Protein AF-A0A9E5YC76-F1 (afdb_monomer)

Foldseek 3Di:
DDDPPLAAAEEEEEDEPLQVVQQVQPDDQDPVLVPDDPVVSVVVCLVVSVVSLVVRDACPGLLNLVVVQLLVWFDQSYAYAAEYCDQECNNLSNLVVVVDPDDDSNYPDSDYQHQQYYSPPDDCQQHWHNHDLAHALVVGDDHNSNVVSLVVLLRHQEYEYAPDQCPGNSSVNVLQSLLVCLVPTDNLQHEYEYEDQDPVSLVVVQVSCCVSRVNYHYHYDNDRSNVCSVCVVVVCCVVSRTPDPPD

Sequence (247 aa):
MFTESTDINTCVWLFGRGAAVASGLKWAEPPEWRSLDRDIRINRIKKSLYLEMRKIPIGKNPYHRLLSILEKRTEPNWKHLFITTNWDFLLQREILNKKLAILPDWLISSHVFHLNGSIEGTSQENRSPFLLETDSVTKRISTFEANRALSDIVWGDIFVVVGMSFNCEMDRGLLIYLQHHQDNLPFGEKNWYILNPDSGDLNKVKSFFETALPRANIVPVNASFQDWIGTGMPELVKQKILVSPGG

Structure (mmCIF, N/CA/C/O backbone):
data_AF-A0A9E5YC76-F1
#
_entry.id   AF-A0A9E5YC76-F1
#
loop_
_atom_site.group_PDB
_atom_site.id
_ato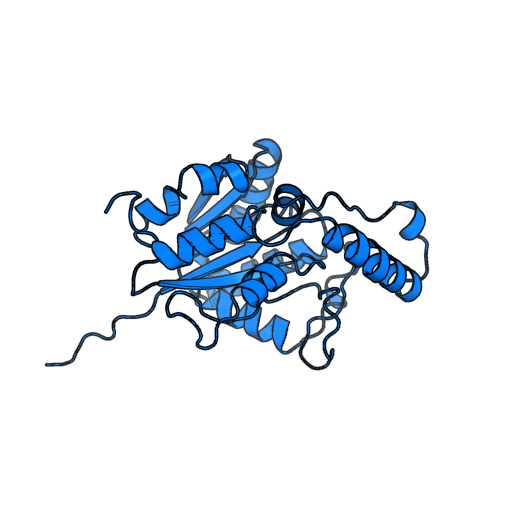m_site.type_symbol
_atom_site.label_atom_id
_atom_site.label_alt_id
_atom_site.label_comp_id
_atom_site.label_asym_id
_atom_site.label_entity_id
_atom_site.label_seq_id
_atom_site.pdbx_PDB_ins_code
_atom_site.Cartn_x
_atom_site.Cartn_y
_atom_site.Cartn_z
_atom_site.occupancy
_atom_site.B_iso_or_equiv
_atom_site.auth_seq_id
_atom_site.auth_comp_id
_atom_site.auth_asym_id
_atom_site.auth_atom_id
_atom_site.pdbx_PDB_model_num
ATOM 1 N N . MET A 1 1 ? -11.594 20.712 34.975 1.00 38.44 1 MET A N 1
ATOM 2 C CA . MET A 1 1 ? -12.095 19.595 34.152 1.00 38.44 1 MET A CA 1
ATOM 3 C C . MET A 1 1 ? -11.231 19.601 32.902 1.00 38.44 1 MET A C 1
ATOM 5 O O . MET A 1 1 ? -11.466 20.406 32.016 1.00 38.44 1 MET A O 1
ATOM 9 N N . PHE A 1 2 ? -10.116 18.871 32.931 1.00 39.12 2 PHE A N 1
ATOM 10 C CA . PHE A 1 2 ? -9.249 18.735 31.763 1.00 39.12 2 PHE A CA 1
ATOM 11 C C . PHE A 1 2 ? -9.976 17.783 30.818 1.00 39.12 2 PHE A C 1
ATOM 13 O O . PHE A 1 2 ? -10.269 16.659 31.213 1.00 39.12 2 PHE A O 1
ATOM 20 N N . THR A 1 3 ? -10.369 18.252 29.637 1.00 41.19 3 THR A N 1
ATOM 21 C CA . THR A 1 3 ? -10.829 17.351 28.581 1.00 41.19 3 THR A CA 1
ATOM 22 C C . THR A 1 3 ? -9.657 16.440 28.258 1.00 41.19 3 THR A C 1
ATOM 24 O O . THR A 1 3 ? -8.586 16.941 27.910 1.00 41.19 3 THR A O 1
ATOM 27 N N . GLU A 1 4 ? -9.829 15.132 28.451 1.00 45.88 4 GLU A N 1
ATOM 28 C CA . GLU A 1 4 ? -8.891 14.138 27.941 1.00 45.88 4 GLU A CA 1
ATOM 29 C C . GLU A 1 4 ? -8.601 14.493 26.482 1.00 45.88 4 GLU A C 1
ATOM 31 O O . GLU A 1 4 ? -9.525 14.673 25.685 1.00 45.88 4 GLU A O 1
ATOM 36 N N . SER A 1 5 ? -7.321 14.680 26.158 1.00 45.06 5 SER A N 1
ATOM 37 C CA . SER A 1 5 ? -6.875 14.643 24.772 1.00 45.06 5 SER A CA 1
ATOM 38 C C . SER A 1 5 ? -7.383 13.323 24.211 1.00 45.06 5 SER A C 1
ATOM 40 O O . SER A 1 5 ? -6.933 12.261 24.636 1.00 45.06 5 SER A O 1
ATOM 42 N N . THR A 1 6 ? -8.384 13.358 23.334 1.00 57.25 6 THR A N 1
ATOM 43 C CA . THR A 1 6 ? -8.745 12.177 22.558 1.00 57.25 6 THR A CA 1
ATOM 44 C C . THR A 1 6 ? -7.618 11.977 21.562 1.00 57.25 6 THR A C 1
ATOM 46 O O . THR A 1 6 ? -7.653 12.539 20.465 1.00 57.25 6 THR A O 1
ATOM 49 N N . ASP A 1 7 ? -6.579 11.262 21.988 1.00 80.06 7 ASP A N 1
ATOM 50 C CA . ASP A 1 7 ? -5.424 10.975 21.152 1.00 80.06 7 ASP A CA 1
ATOM 51 C C . ASP A 1 7 ? -5.911 10.300 19.864 1.00 80.06 7 ASP A C 1
ATOM 53 O O . ASP A 1 7 ? -6.644 9.304 19.874 1.00 80.06 7 ASP A O 1
ATOM 57 N N . ILE A 1 8 ? -5.571 10.925 18.739 1.00 89.38 8 ILE A N 1
ATOM 58 C CA . ILE A 1 8 ? -5.957 10.469 17.409 1.00 89.38 8 ILE A CA 1
ATOM 59 C C . ILE A 1 8 ? -5.015 9.332 17.022 1.00 89.38 8 ILE A C 1
ATOM 61 O O . ILE A 1 8 ? -3.816 9.551 16.864 1.00 89.38 8 ILE A O 1
ATOM 65 N N . ASN A 1 9 ? -5.568 8.140 16.824 1.00 95.62 9 ASN A N 1
ATOM 66 C CA . ASN A 1 9 ? -4.818 6.959 16.416 1.00 95.62 9 ASN A CA 1
ATOM 67 C C . ASN A 1 9 ? -4.645 6.909 14.896 1.00 95.62 9 ASN A C 1
ATOM 69 O O . ASN A 1 9 ? -5.495 7.382 14.131 1.00 95.62 9 ASN A O 1
ATOM 73 N N . THR A 1 10 ? -3.564 6.277 14.442 1.00 96.56 10 THR A N 1
ATOM 74 C CA . THR A 1 10 ? -3.238 6.173 13.014 1.00 96.56 10 THR A CA 1
ATOM 75 C C . THR A 1 10 ? -3.198 4.729 12.524 1.00 96.56 10 THR A C 1
ATOM 77 O O . THR A 1 10 ? -2.405 3.909 12.985 1.00 96.56 10 THR A O 1
ATOM 80 N N . CYS A 1 11 ? -4.008 4.432 11.507 1.00 98.06 11 CYS A N 1
ATOM 81 C CA . CYS A 1 11 ? -3.930 3.210 10.716 1.00 98.06 11 CYS A CA 1
ATOM 82 C C . CYS A 1 11 ? -3.092 3.469 9.454 1.00 98.06 11 CYS A C 1
ATOM 84 O O . CYS A 1 11 ? -3.530 4.157 8.527 1.00 98.06 11 CYS A O 1
ATOM 86 N N . VAL A 1 12 ? -1.894 2.892 9.398 1.00 98.25 12 VAL A N 1
ATOM 87 C CA . VAL A 1 12 ? -0.966 3.009 8.269 1.00 98.25 12 VAL A CA 1
ATOM 88 C C . VAL A 1 12 ? -1.194 1.880 7.274 1.00 98.25 12 VAL A C 1
ATOM 90 O O . VAL A 1 12 ? -1.216 0.707 7.636 1.00 98.25 12 VAL A O 1
ATOM 93 N N . TRP A 1 13 ? -1.319 2.228 6.000 1.00 98.44 13 TRP A N 1
ATOM 94 C CA . TRP A 1 13 ? -1.504 1.285 4.905 1.00 98.44 13 TRP A CA 1
ATOM 95 C C . TRP A 1 13 ? -0.278 1.278 4.004 1.00 98.44 13 TRP A C 1
ATOM 97 O O . TRP A 1 13 ? 0.107 2.320 3.473 1.00 98.44 13 TRP A O 1
ATOM 107 N N . LEU A 1 14 ? 0.293 0.094 3.795 1.00 97.75 14 LEU A N 1
ATOM 108 C CA . LEU A 1 14 ? 1.413 -0.151 2.895 1.00 97.75 14 LEU A CA 1
ATOM 109 C C . LEU A 1 14 ? 0.923 -0.980 1.704 1.00 97.75 14 LEU A C 1
ATOM 111 O O . LEU A 1 14 ? 0.637 -2.173 1.829 1.00 97.75 14 LEU A O 1
ATOM 115 N N . PHE A 1 15 ? 0.813 -0.346 0.539 1.00 97.62 15 PHE A N 1
ATOM 116 C CA . PHE A 1 15 ? 0.345 -0.995 -0.685 1.00 97.62 15 PHE A CA 1
ATOM 117 C C . PHE A 1 15 ? 1.496 -1.391 -1.599 1.00 97.62 15 PHE A C 1
ATOM 119 O O . PHE A 1 15 ? 2.283 -0.545 -2.033 1.00 97.62 15 PHE A O 1
ATOM 126 N N . GLY A 1 16 ? 1.517 -2.668 -1.965 1.00 95.31 16 GLY A N 1
ATOM 127 C CA . GLY A 1 16 ? 2.371 -3.212 -3.009 1.00 95.31 16 GLY A CA 1
ATOM 128 C C . GLY A 1 16 ? 1.611 -3.565 -4.276 1.00 95.31 16 GLY A C 1
ATOM 129 O O . GLY A 1 16 ? 0.421 -3.276 -4.456 1.00 95.31 16 GLY A O 1
ATOM 130 N N . ARG A 1 17 ? 2.324 -4.248 -5.165 1.00 93.38 17 ARG A N 1
ATOM 131 C CA . ARG A 1 17 ? 1.860 -4.577 -6.511 1.00 93.38 17 ARG A CA 1
ATOM 132 C C . ARG A 1 17 ? 0.583 -5.412 -6.534 1.00 93.38 17 ARG A C 1
ATOM 134 O O . ARG A 1 17 ? -0.255 -5.216 -7.412 1.00 93.38 17 ARG A O 1
ATOM 141 N N . GLY A 1 18 ? 0.396 -6.308 -5.569 1.00 94.12 18 GLY A N 1
ATOM 142 C CA . GLY A 1 18 ? -0.811 -7.130 -5.468 1.00 94.12 18 GLY A CA 1
ATOM 143 C C . GLY A 1 18 ? -2.092 -6.298 -5.344 1.00 94.12 18 GLY A C 1
ATOM 144 O O . GLY A 1 18 ? -3.114 -6.671 -5.918 1.00 94.12 18 GLY A O 1
ATOM 145 N N . ALA A 1 19 ? -2.038 -5.130 -4.694 1.00 95.69 19 ALA A N 1
ATOM 146 C CA . ALA A 1 19 ? -3.182 -4.224 -4.582 1.00 95.69 19 ALA A CA 1
ATOM 147 C C . ALA A 1 19 ? -3.547 -3.565 -5.927 1.00 95.69 19 ALA A C 1
ATOM 149 O O . ALA A 1 19 ? -4.725 -3.448 -6.281 1.00 95.69 19 ALA A O 1
ATOM 150 N N . ALA A 1 20 ? -2.536 -3.189 -6.718 1.00 95.75 20 ALA A N 1
ATOM 151 C CA . ALA A 1 20 ? -2.722 -2.663 -8.069 1.00 95.75 20 ALA A CA 1
ATOM 152 C C . ALA A 1 20 ? -3.276 -3.739 -9.022 1.00 95.75 20 ALA A C 1
ATOM 154 O O . ALA A 1 20 ? -4.225 -3.479 -9.765 1.00 95.75 20 ALA A O 1
ATOM 155 N N . VAL A 1 21 ? -2.759 -4.971 -8.937 1.00 95.75 21 VAL A N 1
ATOM 156 C CA . VAL A 1 21 ? -3.253 -6.126 -9.709 1.00 95.75 21 VAL A CA 1
ATOM 157 C C . VAL A 1 21 ? -4.710 -6.435 -9.374 1.00 95.75 21 VAL A C 1
ATOM 159 O O . VAL A 1 21 ? -5.520 -6.587 -10.290 1.00 95.75 21 VAL A O 1
ATOM 162 N N . ALA A 1 22 ? -5.072 -6.457 -8.087 1.00 95.00 22 ALA A N 1
ATOM 163 C CA . ALA A 1 22 ? -6.461 -6.612 -7.648 1.00 95.00 22 ALA A CA 1
ATOM 164 C C . ALA A 1 22 ? -7.366 -5.484 -8.177 1.00 95.00 22 ALA A C 1
ATOM 166 O O . ALA A 1 22 ? -8.550 -5.690 -8.421 1.00 95.00 22 ALA A O 1
ATOM 167 N N . SER A 1 23 ? -6.794 -4.304 -8.427 1.00 95.44 23 SER A N 1
ATOM 168 C CA . SER A 1 23 ? -7.480 -3.159 -9.034 1.00 95.44 23 SER A CA 1
ATOM 169 C C . SER A 1 23 ? -7.520 -3.179 -10.563 1.00 95.44 23 SER A C 1
ATOM 171 O O . SER A 1 23 ? -7.951 -2.205 -11.179 1.00 95.44 23 SER A O 1
ATOM 173 N N . GLY A 1 24 ? -7.110 -4.286 -11.186 1.00 95.25 24 GLY A N 1
ATOM 174 C CA . GLY A 1 24 ? -7.149 -4.494 -12.633 1.00 95.25 24 GLY A CA 1
ATOM 175 C C . GLY A 1 24 ? -5.859 -4.117 -13.363 1.00 95.25 24 GLY A C 1
ATOM 176 O O . GLY A 1 24 ? -5.777 -4.325 -14.574 1.00 95.25 24 GLY A O 1
ATOM 177 N N . LEU A 1 25 ? -4.832 -3.617 -12.666 1.00 96.50 25 LEU A N 1
ATOM 178 C CA . LEU A 1 25 ? -3.551 -3.261 -13.277 1.00 96.50 25 LEU A CA 1
ATOM 179 C C . LEU A 1 25 ? -2.626 -4.471 -13.360 1.00 96.50 25 LEU A C 1
ATOM 181 O O . LEU A 1 25 ? -1.774 -4.696 -12.506 1.00 96.50 25 LEU A O 1
ATOM 185 N N . LYS A 1 26 ? -2.784 -5.256 -14.424 1.00 94.12 26 LYS A N 1
ATOM 186 C CA . LYS A 1 26 ? -1.950 -6.442 -14.684 1.00 94.12 26 LYS A CA 1
ATOM 187 C C . LYS A 1 26 ? -0.637 -6.127 -15.406 1.00 94.12 26 LYS A C 1
ATOM 189 O O . LYS A 1 26 ? 0.097 -7.048 -15.751 1.00 94.12 26 LYS A O 1
ATOM 194 N N . TRP A 1 27 ? -0.346 -4.850 -15.657 1.00 94.62 27 TRP A N 1
ATOM 195 C CA . TRP A 1 27 ? 0.856 -4.440 -16.377 1.00 94.62 27 TRP A CA 1
ATOM 196 C C . TRP A 1 27 ? 2.114 -4.925 -15.657 1.00 94.62 27 TRP A C 1
ATOM 198 O O . TRP A 1 27 ? 2.277 -4.717 -14.456 1.00 94.62 27 TRP A O 1
ATOM 208 N N . ALA A 1 28 ? 3.018 -5.552 -16.398 1.00 91.81 28 ALA A N 1
ATOM 209 C CA . ALA A 1 28 ? 4.348 -5.915 -15.947 1.00 91.81 28 ALA A CA 1
ATOM 210 C C . ALA A 1 28 ? 5.375 -5.324 -16.894 1.00 91.81 28 ALA A C 1
ATOM 212 O O . ALA A 1 28 ? 5.113 -5.191 -18.087 1.00 91.81 28 ALA A O 1
ATOM 213 N N . GLU A 1 29 ? 6.538 -4.986 -16.346 1.00 93.00 29 GLU A N 1
ATOM 214 C CA . GLU A 1 29 ? 7.658 -4.573 -17.167 1.00 93.00 29 GLU A CA 1
ATOM 215 C C . GLU A 1 29 ? 8.077 -5.738 -18.080 1.00 93.00 29 GLU A C 1
ATOM 217 O O . GLU A 1 29 ? 8.415 -6.811 -17.566 1.00 93.00 29 GLU A O 1
ATOM 222 N N . PRO A 1 30 ? 8.075 -5.548 -19.411 1.00 94.06 30 PRO A N 1
ATOM 223 C CA . PRO A 1 30 ? 8.555 -6.564 -20.335 1.00 94.06 30 PRO A CA 1
ATOM 224 C C . PRO A 1 30 ? 10.034 -6.910 -20.079 1.00 94.06 30 PRO A C 1
ATOM 226 O O . PRO A 1 30 ? 10.847 -5.996 -19.897 1.00 94.06 30 PRO A O 1
ATOM 229 N N . PRO A 1 31 ? 10.421 -8.202 -20.057 1.00 93.62 31 PRO A N 1
ATOM 230 C CA . PRO A 1 31 ? 11.796 -8.616 -19.770 1.00 93.62 31 PRO A CA 1
ATOM 231 C C . PRO A 1 31 ? 12.844 -7.966 -20.679 1.00 93.62 31 PRO A C 1
ATOM 233 O O . PRO A 1 31 ? 13.932 -7.625 -20.218 1.00 93.62 31 PRO A O 1
ATOM 236 N N . GLU A 1 32 ? 12.509 -7.738 -21.947 1.00 94.81 32 GLU A N 1
ATOM 237 C CA . GLU A 1 32 ? 13.383 -7.120 -22.942 1.00 94.81 32 GLU A CA 1
ATOM 238 C C . GLU A 1 32 ? 13.672 -5.634 -22.674 1.00 94.81 32 GLU A C 1
ATOM 240 O O . GLU A 1 32 ? 14.589 -5.066 -23.263 1.00 94.81 32 GLU A O 1
ATOM 245 N N . TRP A 1 33 ? 12.932 -4.978 -21.771 1.00 95.69 33 TRP A N 1
ATOM 246 C CA . TRP A 1 33 ? 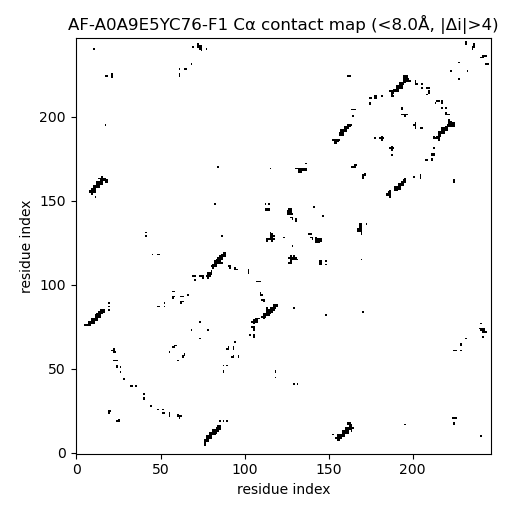13.238 -3.600 -21.367 1.00 95.69 33 TRP A CA 1
ATOM 247 C C . TRP A 1 33 ? 14.339 -3.526 -20.315 1.00 95.69 33 TRP A C 1
ATOM 249 O O . TRP A 1 33 ? 14.953 -2.471 -20.156 1.00 95.69 33 TRP A O 1
ATOM 259 N N . ARG A 1 34 ? 14.640 -4.636 -19.631 1.00 92.38 34 ARG A N 1
ATOM 260 C CA . ARG A 1 34 ? 15.637 -4.677 -18.553 1.00 92.38 34 ARG A CA 1
ATOM 261 C C . ARG A 1 34 ? 17.062 -4.434 -19.045 1.00 92.38 34 ARG A C 1
ATOM 263 O O . ARG A 1 34 ? 17.889 -3.990 -18.259 1.00 92.38 34 ARG A O 1
ATOM 270 N N . SER A 1 35 ? 17.334 -4.700 -20.324 1.00 93.38 35 SER A N 1
ATOM 271 C CA . SER A 1 35 ? 18.627 -4.449 -20.973 1.00 93.38 35 SER A CA 1
ATOM 272 C C . SER A 1 35 ? 18.759 -3.044 -21.568 1.00 93.38 35 SER A C 1
ATOM 274 O O . SER A 1 35 ? 19.806 -2.720 -22.124 1.00 93.38 35 SER A O 1
ATOM 276 N N . LEU A 1 36 ? 17.706 -2.222 -21.521 1.00 95.62 36 LEU A N 1
ATOM 277 C CA . LEU A 1 36 ? 17.773 -0.840 -21.989 1.00 95.62 36 LEU A CA 1
ATOM 278 C C . LEU A 1 36 ? 18.566 0.021 -21.007 1.00 95.62 36 LEU A C 1
ATOM 280 O O . LEU A 1 36 ? 18.595 -0.251 -19.806 1.00 95.62 36 LEU A O 1
ATOM 284 N N . ASP A 1 37 ? 19.118 1.121 -21.522 1.00 96.06 37 ASP A N 1
ATOM 285 C CA . ASP A 1 37 ? 19.611 2.200 -20.672 1.00 96.06 37 ASP A CA 1
ATOM 286 C C . ASP A 1 37 ? 18.531 2.639 -19.668 1.00 96.06 37 ASP A C 1
ATOM 288 O O . ASP A 1 37 ? 17.336 2.666 -19.987 1.00 96.06 37 ASP A O 1
ATOM 292 N N . ARG A 1 38 ? 18.956 2.981 -18.447 1.00 93.75 38 ARG A N 1
ATOM 293 C CA . ARG A 1 38 ? 18.061 3.232 -17.315 1.00 93.75 38 ARG A CA 1
ATOM 294 C C . ARG A 1 38 ? 17.034 4.320 -17.615 1.00 93.75 38 ARG A C 1
ATOM 296 O O . ARG A 1 38 ? 15.854 4.132 -17.310 1.00 93.75 38 ARG A O 1
ATOM 303 N N . ASP A 1 39 ? 17.446 5.429 -18.216 1.00 94.38 39 ASP A N 1
ATOM 304 C CA . ASP A 1 39 ? 16.547 6.561 -18.444 1.00 94.38 39 ASP A CA 1
ATOM 305 C C . ASP A 1 39 ? 15.585 6.270 -19.598 1.00 94.38 39 ASP A C 1
ATOM 307 O O . ASP A 1 39 ? 14.398 6.613 -19.541 1.00 94.38 39 ASP A O 1
ATOM 311 N N . ILE A 1 40 ? 16.047 5.537 -20.615 1.00 96.50 40 ILE A N 1
ATOM 312 C CA . ILE A 1 40 ? 15.188 5.023 -21.689 1.00 96.50 40 ILE A CA 1
ATOM 313 C C . ILE A 1 40 ? 14.152 4.041 -21.121 1.00 96.50 40 ILE A C 1
ATOM 315 O O . ILE A 1 40 ? 12.960 4.156 -21.429 1.00 96.50 40 ILE A O 1
ATOM 319 N N . ARG A 1 41 ? 14.583 3.104 -20.270 1.00 96.25 41 ARG A N 1
ATOM 320 C CA . ARG A 1 41 ? 13.740 2.114 -19.586 1.00 96.25 41 ARG A CA 1
ATOM 321 C C . ARG A 1 41 ? 12.658 2.798 -18.756 1.00 96.25 41 ARG A C 1
ATOM 323 O O . ARG A 1 41 ? 11.478 2.517 -18.954 1.00 96.25 41 ARG A O 1
ATOM 330 N N . ILE A 1 42 ? 13.030 3.753 -17.903 1.00 95.19 42 ILE A N 1
ATOM 331 C CA . ILE A 1 42 ? 12.084 4.515 -17.071 1.00 95.19 42 ILE A CA 1
ATOM 332 C C . ILE A 1 42 ? 11.069 5.261 -17.930 1.00 95.19 42 ILE A C 1
ATOM 334 O O . ILE A 1 42 ? 9.870 5.200 -17.658 1.00 95.19 42 ILE A O 1
ATOM 338 N N . ASN A 1 43 ? 11.512 5.940 -18.988 1.00 95.50 43 ASN A N 1
ATOM 339 C CA . ASN A 1 43 ? 10.602 6.667 -19.867 1.00 95.50 43 ASN A CA 1
ATOM 340 C C . ASN A 1 43 ? 9.606 5.736 -20.575 1.00 95.50 43 ASN A C 1
ATOM 342 O O . ASN A 1 43 ? 8.435 6.097 -20.730 1.00 95.50 43 ASN A O 1
ATOM 346 N N . ARG A 1 44 ? 10.028 4.528 -20.973 1.00 96.88 44 ARG A N 1
ATOM 347 C CA . ARG A 1 44 ? 9.122 3.508 -21.530 1.00 96.88 44 ARG A CA 1
ATOM 348 C C . ARG A 1 44 ? 8.140 2.982 -20.488 1.00 96.88 44 ARG A C 1
ATOM 350 O O . ARG A 1 44 ? 6.945 2.931 -20.776 1.00 96.88 44 ARG A O 1
ATOM 357 N N . ILE A 1 45 ? 8.618 2.672 -19.282 1.00 96.50 45 ILE A N 1
ATOM 358 C CA . ILE A 1 45 ? 7.786 2.248 -18.148 1.00 96.50 45 ILE A CA 1
ATOM 359 C C . ILE A 1 45 ? 6.709 3.292 -17.863 1.00 96.50 45 ILE A C 1
ATOM 361 O O . ILE A 1 45 ? 5.528 2.960 -17.888 1.00 96.50 45 ILE A O 1
ATOM 365 N N . LYS A 1 46 ? 7.092 4.562 -17.680 1.00 95.81 46 LYS A N 1
ATOM 366 C CA . LYS A 1 46 ? 6.160 5.665 -17.401 1.00 95.81 46 LYS A CA 1
ATOM 367 C C . LYS A 1 46 ? 5.055 5.755 -18.453 1.00 95.81 46 LYS A C 1
ATOM 369 O O . LYS A 1 46 ? 3.877 5.775 -18.104 1.00 95.81 46 LYS A O 1
ATOM 374 N N . LYS A 1 47 ? 5.423 5.759 -19.739 1.00 95.62 47 LYS A N 1
ATOM 375 C CA . LYS A 1 47 ? 4.464 5.845 -20.854 1.00 95.62 47 LYS A CA 1
ATOM 376 C C . LYS A 1 47 ? 3.527 4.639 -20.903 1.00 95.62 47 LYS A C 1
ATOM 378 O O . LYS A 1 47 ? 2.315 4.813 -20.998 1.00 95.62 47 LYS A O 1
ATOM 383 N N . SER A 1 48 ? 4.073 3.428 -20.828 1.00 97.00 48 SER A N 1
ATOM 384 C CA . SER A 1 48 ? 3.277 2.202 -20.920 1.00 97.00 48 SER A CA 1
ATOM 385 C C . SER A 1 48 ? 2.347 2.033 -19.726 1.00 97.00 48 SER A C 1
ATOM 387 O O . SER A 1 48 ? 1.169 1.737 -19.913 1.00 97.00 48 SER A O 1
ATOM 389 N N . LEU A 1 49 ? 2.851 2.255 -18.510 1.00 96.69 49 LEU A N 1
ATOM 390 C CA . LEU A 1 49 ? 2.061 2.136 -17.290 1.00 96.69 49 LEU A CA 1
ATOM 391 C C . LEU A 1 49 ? 0.934 3.173 -17.260 1.00 96.69 49 LEU A C 1
ATOM 393 O O . LEU A 1 49 ? -0.192 2.835 -16.903 1.00 96.69 49 LEU A O 1
ATOM 397 N N . TYR A 1 50 ? 1.195 4.401 -17.718 1.00 95.56 50 TYR A N 1
ATOM 398 C CA . TYR A 1 50 ? 0.165 5.434 -17.848 1.00 95.56 50 TYR A CA 1
ATOM 399 C C . TYR A 1 50 ? -0.987 4.992 -18.763 1.00 95.56 50 TYR A C 1
ATOM 401 O O . TYR A 1 50 ? -2.158 5.156 -18.414 1.00 95.56 50 TYR A O 1
ATOM 409 N N . LEU A 1 51 ? -0.674 4.400 -19.921 1.00 95.62 51 LEU A N 1
ATOM 410 C CA . LEU A 1 51 ? -1.686 3.906 -20.858 1.00 95.62 51 LEU A CA 1
ATOM 411 C C . LEU A 1 51 ? -2.507 2.754 -20.269 1.00 95.62 51 LEU A C 1
ATOM 413 O O . LEU A 1 51 ? -3.731 2.767 -20.387 1.00 95.62 51 LEU A O 1
ATOM 417 N N . GLU A 1 52 ? -1.868 1.792 -19.601 1.00 96.62 52 GLU A N 1
ATOM 418 C CA . GLU A 1 52 ? -2.579 0.684 -18.951 1.00 96.62 52 GLU A CA 1
ATOM 419 C C . GLU A 1 52 ? -3.468 1.163 -17.801 1.00 96.62 52 GLU A C 1
ATOM 421 O O . GLU A 1 52 ? -4.632 0.773 -17.711 1.00 96.62 52 GLU A O 1
ATOM 426 N N . MET A 1 53 ? -2.977 2.084 -16.969 1.00 95.38 53 MET A N 1
ATOM 427 C CA . MET A 1 53 ? -3.770 2.681 -15.892 1.00 95.38 53 MET A CA 1
ATOM 428 C C . MET A 1 53 ? -5.047 3.354 -16.402 1.00 95.38 53 MET A C 1
ATOM 430 O O . MET A 1 53 ? -6.086 3.295 -15.740 1.00 95.38 53 MET A O 1
ATOM 434 N N . ARG A 1 54 ? -5.003 4.009 -17.569 1.00 93.94 54 ARG A N 1
ATOM 435 C CA . ARG A 1 54 ? -6.176 4.681 -18.155 1.00 93.94 54 ARG A CA 1
ATOM 436 C C . ARG A 1 54 ? -7.285 3.720 -18.576 1.00 93.94 54 ARG A C 1
ATOM 438 O O . ARG A 1 54 ? -8.427 4.157 -18.680 1.00 93.94 54 ARG A O 1
ATOM 445 N N . LYS A 1 55 ? -6.979 2.438 -18.781 1.00 95.44 55 LYS A N 1
ATOM 446 C CA . LYS A 1 55 ? -7.986 1.408 -19.079 1.00 95.44 55 LYS A CA 1
ATOM 447 C C . LYS A 1 55 ? -8.803 1.020 -17.846 1.00 95.44 55 LYS A C 1
ATOM 449 O O . LYS A 1 55 ? -9.890 0.472 -17.986 1.00 95.44 55 LYS A O 1
ATOM 454 N N . ILE A 1 56 ? -8.293 1.302 -16.647 1.00 95.81 56 ILE A N 1
ATOM 455 C CA . ILE A 1 56 ? -8.952 0.953 -15.387 1.00 95.81 56 ILE A CA 1
ATOM 456 C C . ILE A 1 56 ? -10.013 2.009 -15.075 1.00 95.81 56 ILE A C 1
ATOM 458 O O . ILE A 1 56 ? -9.646 3.175 -14.881 1.00 95.81 56 ILE A O 1
ATOM 462 N N . PRO A 1 57 ? -11.300 1.634 -14.967 1.00 93.12 57 PRO A N 1
ATOM 463 C CA . PRO A 1 57 ? -12.360 2.577 -14.647 1.00 93.12 57 PRO A CA 1
ATOM 464 C C . PRO A 1 57 ? -12.157 3.213 -13.270 1.00 93.12 57 PRO A C 1
ATOM 466 O O . PRO A 1 57 ? -11.842 2.532 -12.289 1.00 93.12 57 PRO A O 1
ATOM 469 N N . ILE A 1 58 ? -12.378 4.524 -13.205 1.00 92.81 58 ILE A N 1
ATOM 470 C CA . ILE A 1 58 ? -12.436 5.261 -11.943 1.00 92.81 58 ILE A CA 1
ATOM 471 C C . ILE A 1 58 ? -13.735 4.887 -11.217 1.00 92.81 58 ILE A C 1
ATOM 473 O O . ILE A 1 58 ? -14.778 4.718 -11.854 1.00 92.81 58 ILE A O 1
ATOM 477 N N . GLY A 1 59 ? -13.680 4.732 -9.896 1.00 91.19 59 GLY A N 1
ATOM 478 C CA . GLY A 1 59 ? -14.864 4.499 -9.069 1.00 91.19 59 GLY A CA 1
ATOM 479 C C . GLY A 1 59 ? -15.397 3.061 -9.056 1.00 91.19 59 GLY A C 1
ATOM 480 O O . GLY A 1 59 ? -16.446 2.805 -8.475 1.00 91.19 59 GLY A O 1
ATOM 481 N N . LYS A 1 60 ? -14.715 2.108 -9.706 1.00 88.38 60 LYS A N 1
ATOM 482 C CA . LYS A 1 60 ? -15.167 0.700 -9.796 1.00 88.38 60 LYS A CA 1
ATOM 483 C C . LYS A 1 60 ? -14.140 -0.331 -9.326 1.00 88.38 60 LYS A C 1
ATOM 485 O O . LYS A 1 60 ? -14.395 -1.527 -9.420 1.00 88.38 60 LYS A O 1
ATOM 490 N N . ASN A 1 61 ? -12.979 0.111 -8.853 1.00 93.31 61 ASN A N 1
ATOM 491 C CA . ASN A 1 61 ? -11.911 -0.772 -8.385 1.00 93.31 61 ASN A CA 1
ATOM 492 C C . ASN A 1 61 ? -11.931 -0.923 -6.844 1.00 93.31 61 ASN A C 1
ATOM 494 O O . ASN A 1 61 ? -12.613 -0.157 -6.154 1.00 93.31 61 ASN A O 1
ATOM 498 N N . PRO A 1 62 ? -11.192 -1.896 -6.280 1.00 96.38 62 PRO A N 1
ATOM 499 C CA . PRO A 1 62 ? -11.114 -2.114 -4.839 1.00 96.38 62 PRO A CA 1
ATOM 500 C C . PRO A 1 62 ? -10.671 -0.887 -4.034 1.00 96.38 62 PRO A C 1
ATOM 502 O O . PRO A 1 62 ? -11.210 -0.686 -2.950 1.00 96.38 62 PRO A O 1
ATOM 505 N N . TYR A 1 63 ? -9.787 -0.020 -4.550 1.00 97.50 63 TYR A N 1
ATOM 506 C CA . TYR A 1 63 ? -9.425 1.222 -3.849 1.00 97.50 63 TYR A CA 1
ATOM 507 C C . TYR A 1 63 ? -10.631 2.144 -3.655 1.00 97.50 63 TYR A C 1
ATOM 509 O O . TYR A 1 63 ? -10.827 2.669 -2.562 1.00 97.50 63 TYR A O 1
ATOM 517 N N . HIS A 1 64 ? -11.495 2.295 -4.663 1.00 96.56 64 HIS A N 1
ATOM 518 C CA . HIS A 1 64 ? -12.725 3.076 -4.510 1.00 96.56 64 HIS A CA 1
ATOM 519 C C . HIS A 1 64 ? -13.626 2.524 -3.395 1.00 96.56 64 HIS A C 1
ATOM 521 O O . HIS A 1 64 ? -14.163 3.277 -2.573 1.00 96.56 64 HIS A O 1
ATOM 527 N N . ARG A 1 65 ? -13.786 1.195 -3.363 1.00 96.31 65 ARG A N 1
ATOM 528 C CA . ARG A 1 65 ? -14.592 0.513 -2.346 1.00 96.31 65 ARG A CA 1
ATOM 529 C C . ARG A 1 65 ? -13.973 0.656 -0.957 1.00 96.31 65 ARG A C 1
ATOM 531 O O . ARG A 1 65 ? -14.711 0.936 -0.019 1.00 96.31 65 ARG A O 1
ATOM 538 N N . LEU A 1 66 ? -12.650 0.522 -0.841 1.00 97.81 66 LEU A N 1
ATOM 539 C CA . LEU A 1 66 ? -11.911 0.777 0.395 1.00 97.81 66 LEU A CA 1
ATOM 540 C C . LEU A 1 66 ? -12.211 2.185 0.906 1.00 97.81 66 LEU A C 1
ATOM 542 O O . LEU A 1 66 ? -12.755 2.324 1.994 1.00 97.81 66 LEU A O 1
ATOM 546 N N . LEU A 1 67 ? -11.938 3.217 0.104 1.00 97.38 67 LEU A N 1
ATOM 547 C CA . LEU A 1 67 ? -12.129 4.611 0.514 1.00 97.38 67 LEU A CA 1
ATOM 548 C C . LEU A 1 67 ? -13.581 4.901 0.918 1.00 97.38 67 LEU A C 1
ATOM 550 O O . LEU A 1 67 ? -13.814 5.642 1.862 1.00 97.38 67 LEU A O 1
ATOM 554 N N . SER A 1 68 ? -14.558 4.305 0.229 1.00 95.88 68 SER A N 1
ATOM 555 C CA . SER A 1 68 ? -15.979 4.433 0.583 1.00 95.88 68 SER A CA 1
ATOM 556 C C . SER A 1 68 ? -16.343 3.744 1.899 1.00 95.88 68 SER A C 1
ATOM 558 O O . SER A 1 68 ? -17.262 4.187 2.582 1.00 95.88 68 SER A O 1
ATOM 560 N N . ILE A 1 69 ? -15.663 2.650 2.251 1.00 96.44 69 ILE A N 1
ATOM 561 C CA . ILE A 1 69 ? -15.840 1.994 3.549 1.00 96.44 69 ILE A CA 1
ATOM 562 C C . ILE A 1 69 ? -15.205 2.837 4.6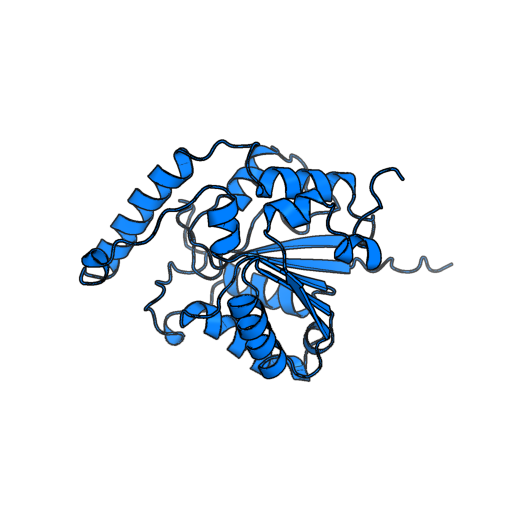49 1.00 96.44 69 ILE A C 1
ATOM 564 O O . ILE A 1 69 ? -15.877 3.091 5.639 1.00 96.44 69 ILE A O 1
ATOM 568 N N . LEU A 1 70 ? -13.961 3.287 4.466 1.00 97.12 70 LEU A N 1
ATOM 569 C CA . LEU A 1 70 ? -13.254 4.096 5.462 1.00 97.12 70 LEU A CA 1
ATOM 570 C C . LEU A 1 70 ? -14.029 5.383 5.765 1.00 97.12 70 LEU A C 1
ATOM 572 O O . LEU A 1 70 ? -14.368 5.651 6.907 1.00 97.12 70 LEU A O 1
ATOM 576 N N . GLU A 1 71 ? -14.471 6.095 4.731 1.00 95.75 71 GLU A N 1
ATOM 577 C CA . GLU A 1 71 ? -15.280 7.307 4.892 1.00 95.75 71 GLU A CA 1
ATOM 578 C C . GLU A 1 71 ? -16.551 7.108 5.726 1.00 95.75 71 GLU A C 1
ATOM 580 O O . GLU A 1 71 ? -16.945 8.001 6.468 1.00 95.75 71 GLU A O 1
ATOM 585 N N . LYS A 1 72 ? -17.204 5.950 5.603 1.00 95.75 72 LYS A N 1
ATOM 586 C CA . LYS A 1 72 ? -18.481 5.681 6.275 1.00 95.75 72 LYS A CA 1
ATOM 587 C C . LYS A 1 72 ? -18.334 5.016 7.633 1.00 95.75 72 LYS A C 1
ATOM 589 O O . LYS A 1 72 ? -19.296 5.003 8.392 1.00 95.75 72 LYS A O 1
ATOM 594 N N . ARG A 1 73 ? -17.208 4.346 7.873 1.00 97.12 73 ARG A N 1
ATOM 595 C CA . ARG A 1 73 ? -17.072 3.393 8.978 1.00 97.12 73 ARG A CA 1
ATOM 596 C C . ARG A 1 73 ? -15.862 3.653 9.853 1.00 97.12 73 ARG A C 1
ATOM 598 O O . ARG A 1 73 ? -15.785 2.996 10.878 1.00 97.12 73 ARG A O 1
ATOM 605 N N . THR A 1 74 ? -14.936 4.538 9.494 1.00 97.69 74 THR A N 1
ATOM 606 C CA . THR A 1 74 ? -13.829 4.885 10.390 1.00 97.69 74 THR A CA 1
ATOM 607 C C . THR A 1 74 ? -14.364 5.534 11.661 1.00 97.69 74 THR A C 1
ATOM 609 O O . THR A 1 74 ? -15.168 6.462 11.610 1.00 97.69 74 THR A O 1
ATOM 612 N N . GLU A 1 75 ? -13.920 5.014 12.799 1.00 96.69 75 GLU A N 1
ATOM 613 C CA . GLU A 1 75 ? -14.252 5.543 14.120 1.00 96.69 75 GLU A CA 1
ATOM 614 C C . GLU A 1 75 ? -13.638 6.948 14.320 1.00 96.69 75 GLU A C 1
ATOM 616 O O . GLU A 1 75 ? -12.546 7.212 13.810 1.00 96.69 75 GLU A O 1
ATOM 621 N N . PRO A 1 76 ? -14.280 7.868 15.070 1.00 94.38 76 PRO A N 1
ATOM 622 C CA . PRO A 1 76 ? -13.869 9.280 15.136 1.00 94.38 76 PRO A CA 1
ATOM 623 C C . PRO A 1 76 ? -12.430 9.544 15.604 1.00 94.38 76 PRO A C 1
ATOM 625 O O . PRO A 1 76 ? -11.847 10.572 15.265 1.00 94.38 76 PRO A O 1
ATOM 628 N N . ASN A 1 77 ? -11.849 8.637 16.389 1.00 94.75 77 ASN A N 1
ATOM 629 C CA . ASN A 1 77 ? -10.488 8.742 16.917 1.00 94.75 77 ASN A CA 1
ATOM 630 C C . ASN A 1 77 ? -9.442 8.022 16.050 1.00 94.75 77 ASN A C 1
ATOM 632 O O . ASN A 1 77 ? -8.336 7.769 16.529 1.00 94.75 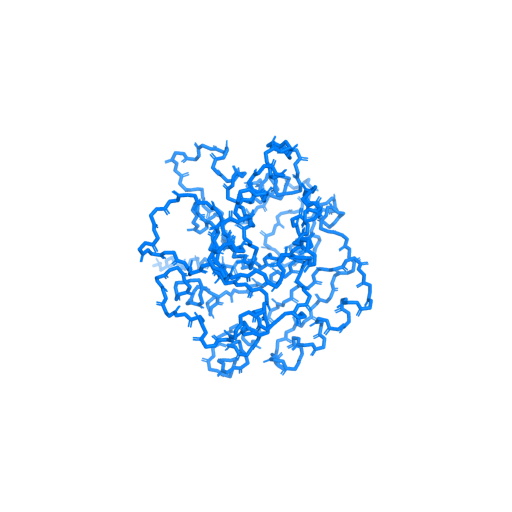77 ASN A O 1
ATOM 636 N N . TRP A 1 78 ? -9.778 7.676 14.805 1.00 97.12 78 TRP A N 1
ATOM 637 C CA . TRP A 1 78 ? -8.875 7.023 13.863 1.00 97.12 78 TRP A CA 1
ATOM 638 C C . TRP A 1 78 ? -8.697 7.828 12.585 1.00 97.12 78 TRP A C 1
ATOM 640 O O . TRP A 1 78 ? -9.648 8.357 12.009 1.00 97.12 78 TRP A O 1
ATOM 650 N N . LYS A 1 79 ? -7.459 7.840 12.088 1.00 97.31 79 LYS A N 1
ATOM 651 C CA . LYS A 1 79 ? -7.133 8.334 10.752 1.00 97.31 79 LYS A CA 1
ATOM 652 C C . LYS A 1 79 ? -6.334 7.327 9.946 1.00 97.31 79 LYS A C 1
ATOM 654 O O . LYS A 1 79 ? -5.619 6.488 10.486 1.00 97.31 79 LYS A O 1
ATOM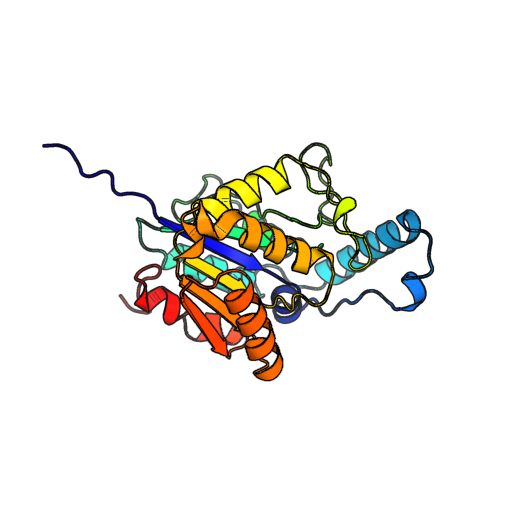 659 N N . HIS A 1 80 ? -6.440 7.439 8.629 1.00 97.94 80 HIS A N 1
ATOM 660 C CA . HIS A 1 80 ? -5.793 6.557 7.672 1.00 97.94 80 HIS A CA 1
ATOM 661 C C . HIS A 1 80 ? -4.660 7.284 6.943 1.00 97.94 80 HIS A C 1
ATOM 663 O O . HIS A 1 80 ? -4.845 8.384 6.416 1.00 97.94 80 HIS A O 1
ATOM 669 N N . LEU A 1 81 ? -3.493 6.644 6.900 1.00 97.50 81 LEU A N 1
ATOM 670 C CA . LEU A 1 81 ? -2.319 7.070 6.141 1.00 97.50 81 LEU A CA 1
ATOM 671 C C . LEU A 1 81 ? -2.060 6.081 5.007 1.00 97.50 81 LEU A C 1
ATOM 673 O O . LEU A 1 81 ? -1.978 4.879 5.252 1.00 97.50 81 LEU A O 1
ATOM 677 N N . PHE A 1 82 ? -1.890 6.576 3.782 1.00 98.06 82 PHE A N 1
ATOM 678 C CA . PHE A 1 82 ? -1.673 5.733 2.609 1.00 98.06 82 PHE A CA 1
ATOM 679 C C . PHE A 1 82 ? -0.263 5.884 2.049 1.00 98.06 82 PHE A C 1
ATOM 681 O O . PHE A 1 82 ? 0.144 6.967 1.630 1.00 98.06 82 PHE A O 1
ATOM 688 N N . ILE A 1 83 ? 0.459 4.769 1.987 1.00 97.44 83 ILE A N 1
ATOM 689 C CA . ILE A 1 83 ? 1.823 4.681 1.471 1.00 97.44 83 ILE A CA 1
ATOM 690 C C . ILE A 1 83 ? 1.879 3.528 0.468 1.00 97.44 83 ILE A C 1
ATOM 692 O O . ILE A 1 83 ? 1.230 2.494 0.641 1.00 97.44 83 ILE A O 1
ATOM 696 N N . THR A 1 84 ? 2.650 3.682 -0.603 1.00 96.38 84 THR A N 1
ATOM 697 C CA . THR A 1 84 ? 2.828 2.631 -1.604 1.00 96.38 84 THR A CA 1
ATOM 698 C C . THR A 1 84 ? 4.257 2.546 -2.119 1.00 96.38 84 THR A C 1
ATOM 700 O O . THR A 1 84 ? 4.980 3.541 -2.187 1.00 96.38 84 THR A O 1
ATOM 703 N N . THR A 1 85 ? 4.653 1.339 -2.517 1.00 94.31 85 THR A N 1
ATOM 704 C CA . THR A 1 85 ? 5.880 1.088 -3.283 1.00 94.31 85 THR A CA 1
ATOM 705 C C . THR A 1 85 ? 5.623 0.988 -4.791 1.00 94.31 85 THR A C 1
ATOM 707 O O . THR A 1 85 ? 6.570 0.834 -5.564 1.00 94.31 85 THR A O 1
ATOM 710 N N . ASN A 1 86 ? 4.364 1.114 -5.227 1.00 94.94 86 ASN A N 1
ATOM 711 C CA . ASN A 1 86 ? 3.983 1.067 -6.634 1.00 94.94 86 ASN A CA 1
ATOM 712 C C . ASN A 1 86 ? 4.290 2.383 -7.361 1.00 94.94 86 ASN A C 1
ATOM 714 O O . ASN A 1 86 ? 4.104 3.475 -6.819 1.00 94.94 86 ASN A O 1
ATOM 718 N N . TRP A 1 87 ? 4.664 2.264 -8.638 1.00 95.56 87 TRP A N 1
ATOM 719 C CA . TRP A 1 87 ? 4.841 3.409 -9.537 1.00 95.56 87 TRP A CA 1
ATOM 720 C C . TRP A 1 87 ? 3.527 3.977 -10.076 1.00 95.56 87 TRP A C 1
ATOM 722 O O . TRP A 1 87 ? 3.502 5.105 -10.568 1.00 95.56 87 TRP A O 1
ATOM 732 N N . ASP A 1 88 ? 2.447 3.194 -10.058 1.00 95.94 88 ASP A N 1
ATOM 733 C CA . ASP A 1 88 ? 1.128 3.679 -10.451 1.00 95.94 88 ASP A CA 1
ATOM 734 C C . ASP A 1 88 ? 0.566 4.650 -9.407 1.00 95.94 88 ASP A C 1
ATOM 736 O O . ASP A 1 88 ? 1.005 4.681 -8.262 1.00 95.94 88 ASP A O 1
ATOM 740 N N . PHE A 1 89 ? -0.430 5.439 -9.802 1.00 95.81 89 PHE A N 1
ATOM 741 C CA . PHE A 1 89 ? -1.140 6.363 -8.915 1.00 95.81 89 PHE A CA 1
ATOM 742 C C . PHE A 1 89 ? -2.641 6.036 -8.834 1.00 95.81 89 PHE A C 1
ATOM 744 O O . PHE A 1 89 ? -3.472 6.935 -8.746 1.00 95.81 89 PHE A O 1
ATOM 751 N N . LEU A 1 90 ? -3.039 4.754 -8.896 1.00 96.38 90 LEU A N 1
ATOM 752 C CA . LEU A 1 90 ? -4.461 4.370 -8.905 1.00 96.38 90 LEU A CA 1
ATOM 753 C C . LEU A 1 90 ? -5.191 4.790 -7.628 1.00 96.38 90 LEU A C 1
ATOM 755 O O . LEU A 1 90 ? -6.280 5.352 -7.720 1.00 96.38 90 LEU A O 1
ATOM 759 N N . LEU A 1 91 ? -4.588 4.562 -6.457 1.00 97.00 91 LEU A N 1
ATOM 760 C CA . LEU A 1 91 ? -5.170 4.981 -5.180 1.00 97.00 91 LEU A CA 1
ATOM 761 C C . LEU A 1 91 ? -5.270 6.511 -5.090 1.00 97.00 91 LEU A C 1
ATOM 763 O O . LEU A 1 91 ? -6.337 7.032 -4.774 1.00 97.00 91 LEU A O 1
ATOM 767 N N . GLN A 1 92 ? -4.202 7.231 -5.456 1.00 95.69 92 GLN A N 1
ATOM 768 C CA . GLN A 1 92 ? -4.208 8.697 -5.534 1.00 95.69 92 GLN A CA 1
ATOM 769 C C . GLN A 1 92 ? -5.323 9.196 -6.459 1.00 95.69 92 GLN A C 1
ATOM 771 O O . GLN A 1 92 ? -6.068 10.106 -6.108 1.00 95.69 92 GLN A O 1
ATOM 776 N N . ARG A 1 93 ? -5.488 8.570 -7.630 1.00 94.88 93 ARG A N 1
ATOM 777 C CA . ARG A 1 93 ? -6.531 8.911 -8.603 1.00 94.88 93 ARG A CA 1
ATOM 778 C C . ARG A 1 93 ? -7.935 8.749 -8.021 1.00 94.88 93 ARG A C 1
ATOM 780 O O . ARG A 1 93 ? -8.789 9.586 -8.298 1.00 94.88 93 ARG A O 1
ATOM 787 N N . GLU A 1 94 ? -8.183 7.718 -7.213 1.00 95.88 94 GLU A N 1
ATOM 788 C CA . GLU A 1 94 ? -9.471 7.542 -6.526 1.00 95.88 94 GLU A CA 1
ATOM 789 C C . GLU A 1 94 ? -9.700 8.584 -5.422 1.00 95.88 94 GLU A C 1
ATOM 791 O O . GLU A 1 94 ? -10.816 9.088 -5.294 1.00 95.88 94 GLU A O 1
ATOM 796 N N . ILE A 1 95 ? -8.660 8.962 -4.669 1.00 95.19 95 ILE A N 1
ATOM 797 C CA . ILE A 1 95 ? -8.744 10.046 -3.676 1.00 95.19 95 ILE A CA 1
ATOM 798 C C . ILE A 1 95 ? -9.066 11.376 -4.368 1.00 95.19 95 ILE A C 1
ATOM 800 O O . ILE A 1 95 ? -10.013 12.059 -3.981 1.00 95.19 95 ILE A O 1
ATOM 804 N N . LEU A 1 96 ? -8.346 11.719 -5.442 1.00 93.31 96 LEU A N 1
ATOM 805 C CA . LEU A 1 96 ? -8.592 12.938 -6.221 1.00 93.31 96 LEU A CA 1
ATOM 806 C C . LEU A 1 96 ? -9.998 12.955 -6.835 1.00 93.31 96 LEU A C 1
ATOM 808 O O . LEU A 1 96 ? -10.645 14.001 -6.882 1.00 93.31 96 LEU A O 1
ATOM 812 N N . ASN A 1 97 ? -10.508 11.796 -7.261 1.00 93.50 97 ASN A N 1
ATOM 813 C CA . ASN A 1 97 ? -11.853 11.682 -7.819 1.00 93.50 97 ASN A CA 1
ATOM 814 C C . ASN A 1 97 ? -12.964 12.012 -6.805 1.00 93.50 97 ASN A C 1
ATOM 816 O O . ASN A 1 97 ? -14.054 12.406 -7.216 1.00 93.50 97 ASN A O 1
ATOM 820 N N . LYS A 1 98 ? -12.699 11.922 -5.493 1.00 90.31 98 LYS A N 1
ATOM 821 C CA . LYS A 1 98 ? -13.652 12.368 -4.463 1.00 90.31 98 LYS A CA 1
ATOM 822 C C . LYS A 1 98 ? -13.820 13.890 -4.402 1.00 90.31 98 LYS A C 1
ATOM 824 O O . LYS A 1 98 ? -14.759 14.343 -3.759 1.00 90.31 98 LYS A O 1
ATOM 829 N N . LYS A 1 99 ? -12.961 14.676 -5.073 1.00 90.06 99 LYS A N 1
ATOM 830 C CA . LYS A 1 99 ? -13.034 16.153 -5.131 1.00 90.06 99 LYS A CA 1
ATOM 831 C C . LYS A 1 99 ? -13.200 16.791 -3.745 1.00 90.06 99 LYS A C 1
ATOM 833 O O . LYS A 1 99 ? -14.032 17.673 -3.549 1.00 90.06 99 LYS A O 1
ATOM 838 N N . LEU A 1 100 ? -12.419 16.304 -2.783 1.00 87.44 100 LEU A N 1
ATOM 839 C CA . LEU A 1 100 ? -12.472 16.747 -1.393 1.00 87.44 100 LEU A CA 1
ATOM 840 C C . LEU A 1 100 ? -12.109 18.238 -1.314 1.00 87.44 100 LEU A C 1
ATOM 842 O O . LEU A 1 100 ? -10.964 18.607 -1.563 1.00 87.44 100 LEU A O 1
ATOM 846 N N . ALA A 1 101 ? -13.086 19.087 -0.986 1.00 87.56 101 ALA A N 1
ATOM 847 C CA . ALA A 1 101 ? -12.850 20.514 -0.746 1.00 87.56 101 ALA A CA 1
ATOM 848 C C . ALA A 1 101 ? -12.168 20.753 0.611 1.00 87.56 101 ALA A C 1
ATOM 850 O O . ALA A 1 101 ? -11.372 21.676 0.760 1.00 87.56 101 ALA A O 1
ATOM 851 N N . ILE A 1 102 ? -12.479 19.896 1.585 1.00 90.81 102 ILE A N 1
ATOM 852 C CA . ILE A 1 102 ? -11.908 19.868 2.930 1.00 90.81 102 ILE A CA 1
ATOM 853 C C . ILE A 1 102 ? -11.412 18.442 3.174 1.00 90.81 102 ILE A C 1
ATOM 855 O O . ILE A 1 102 ? -12.060 17.480 2.753 1.00 90.81 102 ILE A O 1
ATOM 859 N N . LEU A 1 103 ? -10.251 18.308 3.818 1.00 92.50 103 LEU A N 1
ATOM 860 C CA . LEU A 1 103 ? -9.718 17.006 4.202 1.00 92.50 103 LEU A CA 1
ATOM 861 C C . LEU A 1 103 ? -10.648 16.375 5.257 1.00 92.50 103 LEU A C 1
ATOM 863 O O . LEU A 1 103 ? -10.853 16.998 6.297 1.00 92.50 103 LEU A O 1
ATOM 867 N N . PRO A 1 104 ? -11.223 15.186 5.007 1.00 93.50 104 PRO A N 1
ATOM 868 C CA . PRO A 1 104 ? -12.125 14.554 5.958 1.00 93.50 104 PRO A CA 1
ATOM 869 C C . PRO A 1 104 ? -11.357 14.023 7.169 1.00 93.50 104 PRO A C 1
ATOM 871 O O . PRO A 1 104 ? -10.198 13.626 7.049 1.00 93.50 104 PRO A O 1
ATOM 874 N N . ASP A 1 105 ? -12.027 13.956 8.319 1.00 93.88 105 ASP A N 1
ATOM 875 C CA . ASP A 1 105 ? -11.373 13.635 9.591 1.00 93.88 105 ASP A CA 1
ATOM 876 C C . ASP A 1 105 ? -10.704 12.262 9.600 1.00 93.88 105 ASP A C 1
ATOM 878 O O . ASP A 1 105 ? -9.616 12.140 10.148 1.00 93.88 105 ASP A O 1
ATOM 882 N N . TRP A 1 106 ? -11.280 11.265 8.922 1.00 95.62 106 TRP A N 1
ATOM 883 C CA . TRP A 1 106 ? -10.727 9.910 8.827 1.00 95.62 106 TRP A CA 1
ATOM 884 C C . TRP A 1 106 ? -9.429 9.819 8.006 1.00 95.62 106 TRP A C 1
ATOM 886 O O . TRP A 1 106 ? -8.796 8.765 7.978 1.00 95.62 106 TRP A O 1
ATOM 896 N N . LEU A 1 107 ? -9.012 10.874 7.302 1.00 95.50 107 LEU A N 1
ATOM 897 C CA . LEU A 1 107 ? -7.872 10.846 6.387 1.00 95.50 107 LEU A CA 1
ATOM 898 C C . LEU A 1 107 ? -6.755 11.777 6.874 1.00 95.50 107 LEU A C 1
ATOM 900 O O . LEU A 1 107 ? -6.974 12.965 7.091 1.00 95.50 107 LEU A O 1
ATOM 904 N N . ILE A 1 108 ? -5.529 11.259 6.998 1.00 93.06 108 ILE A N 1
ATOM 905 C CA . ILE A 1 108 ? -4.373 12.070 7.433 1.00 93.06 108 ILE A CA 1
ATOM 906 C C . ILE A 1 108 ? -3.928 13.050 6.352 1.00 93.06 108 ILE A C 1
ATOM 908 O O . ILE A 1 108 ? -3.500 14.167 6.646 1.00 93.06 108 ILE A O 1
ATOM 912 N N . SER A 1 109 ? -4.003 12.639 5.087 1.00 89.56 109 SER A N 1
ATOM 913 C CA . SER A 1 109 ? -3.599 13.482 3.972 1.00 89.56 109 SER A CA 1
ATOM 914 C C . SER A 1 109 ? -4.344 13.155 2.688 1.00 89.56 109 SER A C 1
ATOM 916 O O . SER A 1 109 ? -4.677 12.006 2.423 1.00 89.56 109 SER A O 1
ATOM 918 N N . SER A 1 110 ? -4.552 14.168 1.847 1.00 84.88 110 SER A N 1
ATOM 919 C CA . SER A 1 110 ? -5.177 14.027 0.526 1.00 84.88 110 SER A CA 1
ATOM 920 C C . SER A 1 110 ? -4.253 13.401 -0.527 1.00 84.88 110 SER A C 1
ATOM 922 O O . SER A 1 110 ? -4.643 13.280 -1.692 1.00 84.88 110 SER A O 1
ATOM 924 N N . HIS A 1 111 ? -3.038 13.005 -0.139 1.00 90.12 111 HIS A N 1
ATOM 925 C CA . HIS A 1 111 ? -2.083 12.346 -1.017 1.00 90.12 111 HIS A CA 1
ATOM 926 C C . HIS A 1 111 ? -1.618 10.992 -0.477 1.00 90.12 111 HIS A C 1
ATOM 928 O O . HIS A 1 111 ? -1.631 10.735 0.726 1.00 90.12 111 HIS A O 1
ATOM 934 N N . VAL A 1 112 ? -1.201 10.141 -1.407 1.00 95.50 112 VAL A N 1
ATOM 935 C CA . VAL A 1 112 ? -0.528 8.868 -1.185 1.00 95.50 112 VAL A CA 1
ATOM 936 C C . VAL A 1 112 ? 0.971 9.111 -1.294 1.00 95.50 112 VAL A C 1
ATOM 938 O O . VAL A 1 112 ? 1.437 9.737 -2.248 1.00 95.50 112 VAL A O 1
ATOM 941 N N . PHE A 1 113 ? 1.732 8.593 -0.337 1.00 95.50 113 PHE A N 1
ATOM 942 C CA . PHE A 1 113 ? 3.189 8.652 -0.377 1.00 95.50 113 PHE A CA 1
ATOM 943 C C . PHE A 1 113 ? 3.741 7.535 -1.268 1.00 95.50 113 PHE A C 1
ATOM 945 O O . PHE A 1 113 ? 3.501 6.355 -1.003 1.00 95.50 113 PHE A O 1
ATOM 952 N N . HIS A 1 114 ? 4.502 7.884 -2.308 1.00 94.81 114 HIS A N 1
ATOM 953 C CA . HIS A 1 114 ? 5.075 6.916 -3.250 1.00 94.81 114 HIS A CA 1
ATOM 954 C C . HIS A 1 114 ? 6.560 6.676 -2.979 1.00 94.81 114 HIS A C 1
ATOM 956 O O . HIS A 1 114 ? 7.411 7.340 -3.560 1.00 94.81 114 HIS A O 1
ATOM 962 N N . LEU A 1 115 ? 6.901 5.684 -2.153 1.00 92.75 115 LEU A N 1
ATOM 963 C CA . LEU A 1 115 ? 8.291 5.457 -1.732 1.00 92.75 115 LEU A CA 1
ATOM 964 C C . LEU A 1 115 ? 9.246 5.185 -2.904 1.00 92.75 115 LEU A C 1
ATOM 966 O O . LEU A 1 115 ? 10.417 5.541 -2.824 1.00 92.75 115 LEU A O 1
ATOM 970 N N . ASN A 1 116 ? 8.785 4.568 -3.992 1.00 92.75 116 ASN A N 1
ATOM 971 C CA . ASN A 1 116 ? 9.621 4.260 -5.165 1.00 92.75 116 ASN A CA 1
ATOM 972 C C . ASN A 1 116 ? 9.402 5.235 -6.331 1.00 92.75 116 ASN A C 1
ATOM 974 O O . ASN A 1 116 ? 9.728 4.923 -7.481 1.00 92.75 116 ASN A O 1
ATOM 978 N N . GLY A 1 117 ? 8.832 6.402 -6.028 1.00 92.44 117 GLY A N 1
ATOM 979 C CA . GLY A 1 117 ? 8.393 7.370 -7.014 1.00 92.44 117 GLY A CA 1
ATOM 980 C C . GLY A 1 117 ? 7.112 6.932 -7.718 1.00 92.44 117 GLY A C 1
ATOM 981 O O . GLY A 1 117 ? 6.607 5.823 -7.547 1.00 92.44 117 GLY A O 1
ATOM 982 N N . SER A 1 118 ? 6.576 7.837 -8.527 1.00 93.75 118 SER A N 1
ATOM 983 C CA . SER A 1 118 ? 5.314 7.649 -9.236 1.00 93.75 118 SER A CA 1
ATOM 984 C C . SER A 1 118 ? 5.440 8.101 -10.685 1.00 93.75 118 SER A C 1
ATOM 986 O O . SER A 1 118 ? 6.290 8.927 -11.031 1.00 93.75 118 SER A O 1
ATOM 988 N N . ILE A 1 119 ? 4.581 7.566 -11.550 1.00 94.25 119 ILE A N 1
ATOM 989 C CA . ILE A 1 119 ? 4.389 8.092 -12.904 1.00 94.25 119 ILE A CA 1
ATOM 990 C C . ILE A 1 119 ? 3.519 9.362 -12.925 1.00 94.25 119 ILE A C 1
ATOM 992 O O . ILE A 1 119 ? 3.311 9.933 -13.994 1.00 94.25 119 ILE A O 1
ATOM 996 N N . GLU A 1 120 ? 2.975 9.780 -11.778 1.00 88.44 120 GLU A N 1
ATOM 997 C CA . GLU A 1 120 ? 2.225 11.028 -11.634 1.00 88.44 120 GLU A CA 1
ATOM 998 C C . GLU A 1 120 ? 3.103 12.229 -12.028 1.00 88.44 120 GLU A C 1
ATOM 1000 O O . GLU A 1 120 ? 4.191 12.428 -11.494 1.00 88.44 120 GLU A O 1
ATOM 1005 N N . GLY A 1 121 ? 2.648 13.007 -13.014 1.00 66.00 121 GLY A N 1
ATOM 1006 C CA . GLY A 1 121 ? 3.446 14.020 -13.716 1.00 66.00 121 GLY A CA 1
ATOM 1007 C C . GLY A 1 121 ? 3.632 15.361 -12.996 1.00 66.00 121 GLY A C 1
ATOM 1008 O O . GLY A 1 121 ? 3.706 16.384 -13.672 1.00 66.00 121 GLY A O 1
ATOM 1009 N N . THR A 1 122 ? 3.658 15.394 -11.664 1.00 63.22 122 THR A N 1
ATOM 1010 C CA . THR A 1 122 ? 3.871 16.630 -10.888 1.00 63.22 122 THR A CA 1
ATOM 1011 C C . THR A 1 122 ? 5.362 16.914 -10.651 1.00 63.22 122 THR A C 1
ATOM 1013 O O . THR A 1 122 ? 6.216 16.054 -10.877 1.00 63.22 122 THR A O 1
ATOM 1016 N N . SER A 1 123 ? 5.686 18.158 -10.262 1.00 61.59 123 SER A N 1
ATOM 1017 C CA . SER A 1 123 ? 7.063 18.615 -10.002 1.00 61.59 123 SER A CA 1
ATOM 1018 C C . SER A 1 123 ? 7.819 17.654 -9.074 1.00 61.59 123 SER A C 1
ATOM 1020 O O . SER A 1 123 ? 7.300 17.238 -8.038 1.00 61.59 123 SER A O 1
ATOM 1022 N N . GLN A 1 124 ? 9.052 17.306 -9.455 1.00 65.62 124 GLN A N 1
ATOM 1023 C CA . GLN A 1 124 ? 9.859 16.278 -8.790 1.00 65.62 124 GLN A CA 1
ATOM 1024 C C . GLN A 1 124 ? 10.517 16.748 -7.484 1.00 65.62 124 GLN A C 1
ATOM 1026 O O . GLN A 1 124 ? 11.024 15.910 -6.749 1.00 65.62 124 GLN A O 1
ATOM 1031 N N . GLU A 1 125 ? 10.500 18.048 -7.171 1.00 70.75 125 GLU A N 1
ATOM 1032 C CA . GLU A 1 125 ? 11.336 18.632 -6.104 1.00 70.75 125 GLU A CA 1
ATOM 1033 C C . GLU A 1 125 ? 11.096 18.027 -4.711 1.00 70.75 125 GLU A C 1
ATOM 1035 O O . GLU A 1 125 ? 12.032 17.909 -3.927 1.00 70.75 125 GLU A O 1
ATOM 1040 N N . ASN A 1 126 ? 9.871 17.575 -4.419 1.00 83.69 126 ASN A N 1
ATOM 1041 C CA . ASN A 1 126 ? 9.519 16.978 -3.124 1.00 83.69 126 ASN A CA 1
ATOM 1042 C C . ASN A 1 126 ? 9.210 15.477 -3.189 1.00 83.69 126 ASN A C 1
ATOM 1044 O O . ASN A 1 126 ? 8.916 14.877 -2.155 1.00 83.69 126 ASN A O 1
ATOM 1048 N N . ARG A 1 127 ? 9.236 14.874 -4.382 1.00 88.31 127 ARG A N 1
ATOM 1049 C CA . ARG A 1 127 ? 8.793 13.493 -4.617 1.00 88.31 127 ARG A CA 1
ATOM 1050 C C . ARG A 1 127 ? 9.956 12.522 -4.511 1.00 88.31 127 ARG A C 1
ATOM 1052 O O . ARG A 1 127 ? 11.097 12.860 -4.819 1.00 88.31 127 ARG A O 1
ATOM 1059 N N . SER A 1 128 ? 9.652 11.291 -4.123 1.00 90.62 128 SER A N 1
ATOM 1060 C CA . SER A 1 128 ? 10.635 10.213 -4.145 1.00 90.62 128 SER A CA 1
ATOM 1061 C C . SER A 1 128 ? 11.108 9.968 -5.586 1.00 90.62 128 SER A C 1
ATOM 1063 O O . SER A 1 128 ? 10.306 10.065 -6.526 1.00 90.62 128 SER A O 1
ATOM 1065 N N . PRO A 1 129 ? 12.395 9.635 -5.798 1.00 90.12 129 PRO A N 1
ATOM 1066 C CA . PRO A 1 129 ? 12.904 9.337 -7.131 1.00 90.12 129 PRO A CA 1
ATOM 1067 C C . PRO A 1 129 ? 12.205 8.107 -7.717 1.00 90.12 129 PRO A C 1
ATOM 1069 O O . PRO A 1 129 ? 11.748 7.229 -6.990 1.00 90.12 129 PRO A O 1
ATOM 1072 N N . PHE A 1 130 ? 12.168 8.012 -9.046 1.00 92.50 130 PHE A N 1
ATOM 1073 C CA . PHE A 1 130 ? 11.664 6.817 -9.721 1.00 92.50 130 PHE A CA 1
ATOM 1074 C C . PHE A 1 130 ? 12.701 5.687 -9.617 1.00 92.50 130 PHE A C 1
ATOM 1076 O O . PHE A 1 130 ? 13.724 5.725 -10.311 1.00 92.50 130 PHE A O 1
ATOM 1083 N N . LEU A 1 131 ? 12.449 4.714 -8.740 1.00 92.31 131 LEU A N 1
ATOM 1084 C CA . LEU A 1 131 ? 13.370 3.620 -8.403 1.00 92.31 131 LEU A CA 1
ATOM 1085 C C . LEU A 1 131 ? 12.920 2.328 -9.081 1.00 92.31 131 LEU A C 1
ATOM 1087 O O . LEU A 1 131 ? 11.786 1.898 -8.893 1.00 92.31 131 LEU A O 1
ATOM 1091 N N . LEU A 1 132 ? 13.805 1.714 -9.866 1.00 92.12 132 LEU A N 1
ATOM 1092 C CA . LEU A 1 132 ? 13.554 0.437 -10.536 1.00 92.12 132 LEU A CA 1
ATOM 1093 C C . LEU A 1 132 ? 13.653 -0.731 -9.545 1.00 92.12 132 LEU A C 1
ATOM 1095 O O . LEU A 1 132 ? 14.412 -0.671 -8.587 1.00 92.12 132 LEU A O 1
ATOM 1099 N N . GLU A 1 133 ? 12.967 -1.845 -9.814 1.00 87.75 133 GLU A N 1
ATOM 1100 C CA . GLU A 1 133 ? 13.063 -3.061 -8.977 1.00 87.75 133 GLU A CA 1
ATOM 1101 C C . GLU A 1 133 ? 14.497 -3.626 -8.889 1.00 87.75 133 GLU A C 1
ATOM 1103 O O . GLU A 1 133 ? 14.818 -4.353 -7.952 1.00 87.75 133 GLU A O 1
ATOM 1108 N N . THR A 1 134 ? 15.342 -3.293 -9.872 1.00 87.19 134 THR A N 1
ATOM 1109 C CA . THR A 1 134 ? 16.755 -3.691 -9.981 1.00 87.19 134 THR A CA 1
ATOM 1110 C C . THR A 1 134 ? 17.730 -2.618 -9.488 1.00 87.19 134 THR A C 1
ATOM 1112 O O . THR A 1 134 ? 18.936 -2.776 -9.658 1.00 87.19 134 THR A O 1
ATOM 1115 N N . ASP A 1 135 ? 17.235 -1.474 -9.012 1.00 88.69 135 ASP A N 1
ATOM 1116 C CA . ASP A 1 135 ? 18.095 -0.449 -8.427 1.00 88.69 135 ASP A CA 1
ATOM 1117 C C . ASP A 1 135 ? 18.591 -0.909 -7.047 1.00 88.69 135 ASP A C 1
ATOM 1119 O O . ASP A 1 135 ? 17.872 -1.586 -6.313 1.00 88.69 135 ASP A O 1
ATOM 1123 N N . SER A 1 136 ? 19.818 -0.518 -6.694 1.00 84.12 136 SER A N 1
ATOM 1124 C CA . SER A 1 136 ? 20.367 -0.779 -5.364 1.00 84.12 136 SER A CA 1
ATOM 1125 C C . SER A 1 136 ? 19.697 0.095 -4.305 1.00 84.12 136 SER A C 1
ATOM 1127 O O . SER A 1 136 ? 19.299 1.230 -4.596 1.00 84.12 136 SER A O 1
ATOM 1129 N N . VAL A 1 137 ? 19.673 -0.358 -3.044 1.00 78.12 137 VAL A N 1
ATOM 1130 C CA . VAL A 1 137 ? 19.133 0.446 -1.921 1.00 78.12 137 VAL A CA 1
ATOM 1131 C C . VAL A 1 137 ? 19.792 1.831 -1.840 1.00 78.12 137 VAL A C 1
ATOM 1133 O O . VAL A 1 137 ? 19.129 2.814 -1.520 1.00 78.12 137 VAL A O 1
ATOM 1136 N N . THR A 1 138 ? 21.073 1.945 -2.206 1.00 80.00 138 THR A N 1
ATOM 1137 C CA . THR A 1 138 ? 21.838 3.206 -2.192 1.00 80.00 138 THR A CA 1
ATOM 1138 C C . THR A 1 138 ? 21.340 4.267 -3.175 1.00 80.00 138 THR A C 1
ATOM 1140 O O . THR A 1 138 ? 21.660 5.441 -3.007 1.00 80.00 138 THR A O 1
ATOM 1143 N N . LYS A 1 139 ? 20.545 3.898 -4.191 1.00 82.00 139 LYS A N 1
ATOM 1144 C CA . LYS A 1 139 ? 19.916 4.873 -5.098 1.00 82.00 139 LYS A CA 1
ATOM 1145 C C . LYS A 1 139 ? 18.731 5.596 -4.471 1.00 82.00 139 LYS A C 1
ATOM 1147 O O . LYS A 1 139 ? 18.289 6.613 -5.007 1.00 82.00 139 LYS A O 1
ATOM 1152 N N . ARG A 1 140 ? 18.210 5.099 -3.347 1.00 82.62 140 ARG A N 1
ATOM 1153 C CA . ARG A 1 140 ? 17.242 5.842 -2.550 1.00 82.62 140 ARG A CA 1
ATOM 1154 C C . ARG A 1 140 ? 17.951 7.042 -1.930 1.00 82.62 140 ARG A C 1
ATOM 1156 O O . ARG A 1 140 ? 18.690 6.907 -0.961 1.00 82.62 140 ARG A O 1
ATOM 1163 N N . ILE A 1 141 ? 17.699 8.217 -2.489 1.00 83.06 141 ILE A N 1
ATOM 1164 C CA . ILE A 1 141 ? 18.115 9.481 -1.889 1.00 83.06 141 ILE A CA 1
ATOM 1165 C C . ILE A 1 141 ? 17.054 9.971 -0.903 1.00 83.06 141 ILE A C 1
ATOM 1167 O O . ILE A 1 141 ? 15.860 9.698 -1.057 1.00 83.06 141 ILE A O 1
ATOM 1171 N N . SER A 1 142 ? 17.508 10.702 0.111 1.00 83.19 142 SER A N 1
ATOM 1172 C CA . SER A 1 142 ? 16.639 11.404 1.051 1.00 83.19 142 SER A CA 1
ATOM 1173 C C . SER A 1 142 ? 15.792 12.425 0.287 1.00 83.19 142 SER A C 1
ATOM 1175 O O . SER A 1 142 ? 16.331 13.279 -0.416 1.00 83.19 142 SER A O 1
ATOM 1177 N N . THR A 1 143 ? 14.469 12.312 0.387 1.00 87.50 143 THR A N 1
ATOM 1178 C CA . THR A 1 143 ? 13.504 13.244 -0.221 1.00 87.50 143 THR A CA 1
ATOM 1179 C C . THR A 1 143 ? 12.452 13.618 0.805 1.00 87.50 143 THR A C 1
ATOM 1181 O O . THR A 1 143 ? 12.230 12.877 1.764 1.00 87.50 143 THR A O 1
ATOM 1184 N N . PHE A 1 144 ? 11.785 14.756 0.606 1.00 87.81 144 PHE A N 1
ATOM 1185 C CA . PHE A 1 144 ? 10.732 15.198 1.517 1.00 87.81 144 PHE A CA 1
ATOM 1186 C C . PHE A 1 144 ? 9.621 14.147 1.660 1.00 87.81 144 PHE A C 1
ATOM 1188 O O . PHE A 1 144 ? 9.279 13.779 2.781 1.00 87.81 144 PHE A O 1
ATOM 1195 N N . GLU A 1 145 ? 9.100 13.619 0.546 1.00 91.44 145 GLU A N 1
ATOM 1196 C CA . GLU A 1 145 ? 8.055 12.590 0.559 1.00 91.44 145 GLU A CA 1
ATOM 1197 C C . GLU A 1 145 ? 8.495 11.323 1.298 1.00 91.44 145 GLU A C 1
ATOM 1199 O O . GLU A 1 145 ? 7.779 10.869 2.188 1.00 91.44 145 GLU A O 1
ATOM 1204 N N . ALA A 1 146 ? 9.668 10.767 0.975 1.00 89.19 146 ALA A N 1
ATOM 1205 C CA . ALA A 1 146 ? 10.140 9.550 1.628 1.00 89.19 146 ALA A CA 1
ATOM 1206 C C . ALA A 1 146 ? 10.388 9.768 3.128 1.00 89.19 146 ALA A C 1
ATOM 1208 O O . ALA A 1 146 ? 9.956 8.955 3.941 1.00 89.19 146 ALA A O 1
ATOM 1209 N N . ASN A 1 147 ? 11.029 10.875 3.512 1.00 90.31 147 ASN A N 1
ATOM 1210 C CA . ASN A 1 147 ? 11.314 11.168 4.918 1.00 90.31 147 ASN A CA 1
ATOM 1211 C C . ASN A 1 147 ? 10.034 11.373 5.719 1.00 90.31 147 ASN A C 1
ATOM 1213 O O . ASN A 1 147 ? 9.923 10.861 6.830 1.00 90.31 147 ASN A O 1
ATOM 1217 N N . ARG A 1 148 ? 9.059 12.091 5.152 1.00 91.56 148 ARG A N 1
ATOM 1218 C CA . ARG A 1 148 ? 7.760 12.289 5.789 1.00 91.56 148 ARG A CA 1
ATOM 1219 C C . ARG A 1 148 ? 7.011 10.969 5.935 1.00 91.56 148 ARG A C 1
ATOM 1221 O O . ARG A 1 148 ? 6.571 10.664 7.031 1.00 91.56 148 ARG A O 1
ATOM 1228 N N . ALA A 1 149 ? 6.945 10.156 4.881 1.00 92.19 149 ALA A N 1
ATOM 1229 C CA . ALA A 1 149 ? 6.295 8.848 4.936 1.00 92.19 149 ALA A CA 1
ATOM 1230 C C . ALA A 1 149 ? 6.907 7.941 6.015 1.00 92.19 149 ALA A C 1
ATOM 1232 O O . ALA A 1 149 ? 6.182 7.316 6.783 1.00 92.19 149 ALA A O 1
ATOM 1233 N N . LEU A 1 150 ? 8.241 7.885 6.096 1.00 89.38 150 LEU A N 1
ATOM 1234 C CA . LEU A 1 150 ? 8.949 7.100 7.110 1.00 89.38 150 LEU A CA 1
ATOM 1235 C C . LEU A 1 150 ? 8.744 7.669 8.521 1.00 89.38 150 LEU A C 1
ATOM 1237 O O . LEU A 1 150 ? 8.505 6.904 9.449 1.00 89.38 150 LEU A O 1
ATOM 1241 N N . SER A 1 151 ? 8.765 8.996 8.678 1.00 89.00 151 SER A N 1
ATOM 1242 C CA . SER A 1 151 ? 8.446 9.657 9.949 1.00 89.00 151 SER A CA 1
ATOM 1243 C C . SER A 1 151 ? 7.013 9.371 10.402 1.00 89.00 151 SER A C 1
ATOM 1245 O O . SER A 1 151 ? 6.783 9.161 11.587 1.00 89.00 151 SER A O 1
ATOM 1247 N N . ASP A 1 152 ? 6.053 9.342 9.480 1.00 90.44 152 ASP A N 1
ATOM 1248 C CA . ASP A 1 152 ? 4.649 9.087 9.802 1.00 90.44 152 ASP A CA 1
ATOM 1249 C C . ASP A 1 152 ? 4.411 7.594 10.131 1.00 90.44 152 ASP A C 1
ATOM 1251 O O . ASP A 1 152 ? 3.613 7.278 11.011 1.00 90.44 152 ASP A O 1
ATOM 1255 N N . ILE A 1 153 ? 5.151 6.664 9.503 1.00 91.50 153 ILE A N 1
ATOM 1256 C CA . ILE A 1 153 ? 5.143 5.225 9.853 1.00 91.50 153 ILE A CA 1
ATOM 1257 C C . ILE A 1 153 ? 5.536 5.008 11.314 1.00 91.50 153 ILE A C 1
ATOM 1259 O O . ILE A 1 153 ? 4.934 4.179 11.994 1.00 91.50 153 ILE A O 1
ATOM 1263 N N . VAL A 1 154 ? 6.545 5.737 11.795 1.00 89.12 154 VAL A N 1
ATOM 1264 C CA . VAL A 1 154 ? 7.118 5.551 13.136 1.00 89.12 154 VAL A CA 1
ATOM 1265 C C . VAL A 1 154 ? 6.077 5.686 14.249 1.00 89.12 154 VAL A C 1
ATOM 1267 O O . VAL A 1 154 ? 6.157 4.976 15.253 1.00 89.12 154 VAL A O 1
ATOM 1270 N N . TRP A 1 155 ? 5.097 6.564 14.045 1.00 88.62 155 TRP A N 1
ATOM 1271 C CA . TRP A 1 155 ? 4.042 6.879 15.006 1.00 88.62 155 TRP A CA 1
ATOM 1272 C C . TRP A 1 155 ? 2.715 6.169 14.710 1.00 88.62 155 TRP A C 1
ATOM 1274 O O . TRP A 1 155 ? 1.707 6.478 15.335 1.00 88.62 155 TRP A O 1
ATOM 1284 N N . GLY A 1 156 ? 2.693 5.225 13.764 1.00 93.62 156 GLY A N 1
ATOM 1285 C CA . GLY A 1 156 ? 1.501 4.436 13.465 1.00 93.62 156 GLY A CA 1
ATOM 1286 C C . GLY A 1 156 ? 1.094 3.514 14.620 1.00 93.62 156 GL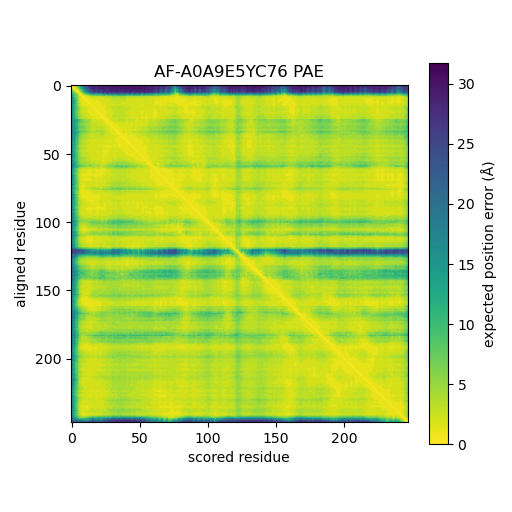Y A C 1
ATOM 1287 O O . GLY A 1 156 ? 1.938 2.931 15.304 1.00 93.62 156 GLY A O 1
ATOM 1288 N N . ASP A 1 157 ? -0.213 3.333 14.803 1.00 96.06 157 ASP A N 1
ATOM 1289 C CA . ASP A 1 157 ? -0.775 2.465 15.844 1.00 96.06 157 ASP A CA 1
ATOM 1290 C C . ASP A 1 157 ? -1.135 1.079 15.326 1.00 96.06 157 ASP A C 1
ATOM 1292 O O . ASP A 1 157 ? -1.033 0.089 16.052 1.00 96.06 157 ASP A O 1
ATOM 1296 N N . ILE A 1 158 ? -1.556 1.003 14.064 1.00 97.25 158 ILE A N 1
ATOM 1297 C CA . ILE A 1 158 ? -1.908 -0.237 13.375 1.00 97.25 158 ILE A CA 1
ATOM 1298 C C . ILE A 1 158 ? -1.390 -0.167 11.948 1.00 97.25 158 ILE A C 1
ATOM 1300 O O . ILE A 1 158 ? -1.525 0.858 11.280 1.00 97.25 158 ILE A O 1
ATOM 1304 N N . PHE A 1 159 ? -0.856 -1.283 11.461 1.00 98.19 159 PHE A N 1
ATOM 1305 C CA . PHE A 1 159 ? -0.281 -1.377 10.127 1.00 98.19 159 PHE A CA 1
ATOM 1306 C C . PHE A 1 159 ? -1.030 -2.414 9.298 1.00 98.19 159 PHE A C 1
ATOM 1308 O O . PHE A 1 159 ? -1.301 -3.518 9.766 1.00 98.19 159 PHE A O 1
ATOM 1315 N N . VAL A 1 160 ? -1.355 -2.069 8.055 1.00 98.50 160 VAL A N 1
ATOM 1316 C CA . VAL A 1 160 ? -1.993 -2.962 7.084 1.00 98.50 160 VAL A CA 1
ATOM 1317 C C . VAL A 1 160 ? -1.116 -3.036 5.842 1.00 98.50 160 VAL A C 1
ATOM 1319 O O . VAL A 1 160 ? -0.932 -2.048 5.137 1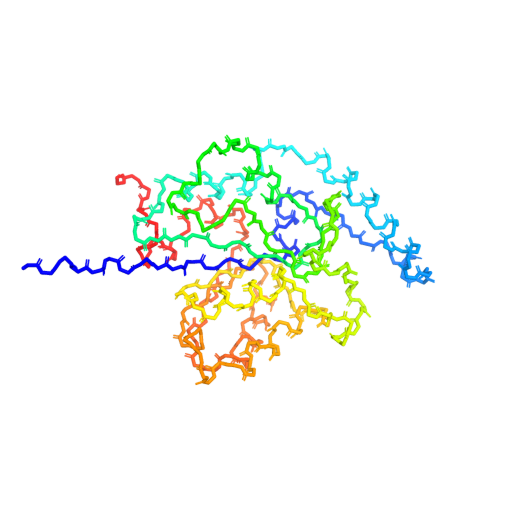.00 98.50 160 VAL A O 1
ATOM 1322 N N . VAL A 1 161 ? -0.580 -4.218 5.560 1.00 97.94 161 VAL A N 1
ATOM 1323 C CA . VAL A 1 161 ? 0.280 -4.500 4.410 1.00 97.94 161 VAL A CA 1
ATOM 1324 C C . VAL A 1 161 ? -0.535 -5.253 3.371 1.00 97.94 161 VAL A C 1
ATOM 1326 O O . VAL A 1 161 ? -1.037 -6.340 3.643 1.00 97.94 161 VAL A O 1
ATOM 1329 N N . VAL A 1 162 ? -0.663 -4.697 2.169 1.00 97.56 162 VAL A N 1
ATOM 1330 C CA . VAL A 1 162 ? -1.520 -5.254 1.116 1.00 97.56 162 VAL A CA 1
ATOM 1331 C C . VAL A 1 162 ? -0.706 -5.553 -0.133 1.00 97.56 162 VAL A C 1
ATOM 1333 O O . VAL A 1 162 ? -0.239 -4.645 -0.823 1.00 97.56 162 VAL A O 1
ATOM 1336 N N . GLY A 1 163 ? -0.594 -6.838 -0.479 1.00 92.56 163 GLY A N 1
ATOM 1337 C CA . GLY A 1 163 ? -0.052 -7.257 -1.774 1.00 92.56 163 GLY A CA 1
ATOM 1338 C C . GLY A 1 163 ? 1.421 -6.896 -1.997 1.00 92.56 163 GLY A C 1
ATOM 1339 O O . GLY A 1 163 ? 1.823 -6.655 -3.137 1.00 92.56 163 GLY A O 1
ATOM 1340 N N . MET A 1 164 ? 2.217 -6.828 -0.929 1.00 93.38 164 MET A N 1
ATOM 1341 C CA . MET A 1 164 ? 3.676 -6.700 -0.997 1.00 93.38 164 MET A CA 1
ATOM 1342 C C . MET A 1 164 ? 4.325 -8.085 -0.923 1.00 93.38 164 MET A C 1
ATOM 1344 O O . MET A 1 164 ? 3.879 -8.926 -0.148 1.00 93.38 164 MET A O 1
ATOM 1348 N N . SER A 1 165 ? 5.376 -8.316 -1.719 1.00 89.88 165 SER A N 1
ATOM 1349 C CA . SER A 1 165 ? 6.115 -9.594 -1.726 1.00 89.88 165 SER A CA 1
ATOM 1350 C C . SER A 1 165 ? 7.512 -9.503 -1.112 1.00 89.88 165 SER A C 1
ATOM 1352 O O . SER A 1 165 ? 8.063 -10.525 -0.721 1.00 89.88 165 SER A O 1
ATOM 1354 N N . PHE A 1 166 ? 8.096 -8.299 -1.043 1.00 88.19 166 PHE A N 1
ATOM 1355 C CA . PHE A 1 166 ? 9.471 -8.072 -0.575 1.00 88.19 166 PHE A CA 1
ATOM 1356 C C . PHE A 1 166 ? 10.533 -8.890 -1.337 1.00 88.19 166 PHE A C 1
ATOM 1358 O O . PHE A 1 166 ? 11.610 -9.200 -0.821 1.00 88.19 166 PHE A O 1
ATOM 1365 N N . ASN A 1 167 ? 10.241 -9.236 -2.595 1.00 85.75 167 ASN A N 1
ATOM 1366 C CA . ASN A 1 167 ? 11.166 -9.966 -3.461 1.00 85.75 167 ASN A CA 1
ATOM 1367 C C . ASN A 1 167 ? 12.202 -9.053 -4.130 1.00 85.75 167 ASN A C 1
ATOM 1369 O O . ASN A 1 167 ? 13.312 -9.509 -4.401 1.00 85.75 167 ASN A O 1
ATOM 1373 N N . CYS A 1 168 ? 11.864 -7.786 -4.389 1.00 83.81 168 CYS A N 1
ATOM 1374 C CA . CYS A 1 168 ? 12.804 -6.818 -4.949 1.00 83.81 168 CYS A CA 1
ATOM 1375 C C . CYS A 1 168 ? 13.608 -6.113 -3.848 1.00 83.81 168 CYS A C 1
ATOM 1377 O O . CYS A 1 168 ? 13.169 -5.989 -2.701 1.00 83.81 168 CYS A O 1
ATOM 1379 N N . GLU A 1 169 ? 14.798 -5.634 -4.207 1.00 82.69 169 GLU A N 1
ATOM 1380 C CA . GLU A 1 169 ? 15.719 -4.979 -3.275 1.00 82.69 169 GLU A CA 1
ATOM 1381 C C . GLU A 1 169 ? 15.107 -3.709 -2.661 1.00 82.69 169 GLU A C 1
ATOM 1383 O O . GLU A 1 169 ? 15.260 -3.452 -1.467 1.00 82.69 169 GLU A O 1
ATOM 1388 N N . MET A 1 170 ? 14.324 -2.966 -3.446 1.00 85.06 170 MET A N 1
ATOM 1389 C CA . MET A 1 170 ? 13.692 -1.726 -2.997 1.00 85.06 170 MET A CA 1
ATOM 1390 C C . MET A 1 170 ? 12.660 -1.931 -1.884 1.00 85.06 170 MET A C 1
ATOM 1392 O O . MET A 1 170 ? 12.641 -1.149 -0.930 1.00 85.06 170 MET A O 1
ATOM 1396 N N . ASP A 1 171 ? 11.835 -2.977 -1.981 1.00 85.75 171 ASP A N 1
ATOM 1397 C CA . ASP A 1 171 ? 10.873 -3.334 -0.934 1.00 85.75 171 ASP A CA 1
ATOM 1398 C C . ASP A 1 171 ? 11.602 -3.871 0.309 1.00 85.75 171 ASP A C 1
ATOM 1400 O O . ASP A 1 171 ? 11.240 -3.533 1.435 1.00 85.75 171 ASP A O 1
ATOM 1404 N N . ARG A 1 172 ? 12.680 -4.654 0.135 1.00 86.88 172 ARG A N 1
ATOM 1405 C CA . ARG A 1 172 ? 13.524 -5.110 1.259 1.00 86.88 172 ARG A CA 1
ATOM 1406 C C . ARG A 1 172 ? 14.188 -3.952 1.993 1.00 86.88 172 ARG A C 1
ATOM 1408 O O . ARG A 1 172 ? 14.336 -4.022 3.208 1.00 86.88 172 ARG A O 1
ATOM 1415 N N . GLY A 1 173 ? 14.518 -2.870 1.290 1.00 85.50 173 GLY A N 1
ATOM 1416 C CA . GLY A 1 173 ? 15.004 -1.634 1.901 1.00 85.50 173 GLY A CA 1
ATOM 1417 C C . GLY A 1 173 ? 14.046 -1.064 2.956 1.00 85.50 173 GLY A C 1
ATOM 1418 O O . GLY A 1 173 ? 14.511 -0.543 3.967 1.00 85.50 173 GLY A O 1
ATOM 1419 N N . LEU A 1 174 ? 12.726 -1.217 2.778 1.00 88.38 174 LEU A N 1
ATOM 1420 C CA . LEU A 1 174 ? 11.742 -0.829 3.795 1.00 88.38 174 LEU A CA 1
ATOM 1421 C C . LEU A 1 174 ? 11.838 -1.723 5.037 1.00 88.38 174 LEU A C 1
ATOM 1423 O O . LEU A 1 174 ? 11.854 -1.206 6.147 1.00 88.38 174 LEU A O 1
ATOM 1427 N N . LEU A 1 175 ? 11.956 -3.044 4.872 1.00 90.50 175 LEU A N 1
ATOM 1428 C CA . LEU A 1 175 ? 12.123 -3.962 6.008 1.00 90.50 175 LEU A CA 1
ATOM 1429 C C . LEU A 1 175 ? 13.418 -3.698 6.775 1.00 90.50 175 LEU A C 1
ATOM 1431 O O . LEU A 1 175 ? 13.400 -3.690 7.998 1.00 90.50 175 LEU A O 1
ATOM 1435 N N . ILE A 1 176 ? 14.516 -3.426 6.068 1.00 89.38 176 ILE A N 1
ATOM 1436 C CA . ILE A 1 176 ? 15.799 -3.060 6.682 1.00 89.38 176 ILE A CA 1
ATOM 1437 C C . ILE A 1 176 ? 15.653 -1.763 7.485 1.00 89.38 176 ILE A C 1
ATOM 1439 O O . ILE A 1 176 ? 16.147 -1.669 8.607 1.00 89.38 176 ILE A O 1
ATOM 1443 N N . TYR A 1 177 ? 14.957 -0.760 6.939 1.00 88.88 177 TYR A N 1
ATOM 1444 C CA . TYR A 1 177 ? 14.667 0.469 7.675 1.00 88.88 177 TYR A CA 1
ATOM 1445 C C . TYR A 1 177 ? 13.880 0.181 8.959 1.00 88.88 177 TYR A C 1
ATOM 1447 O O . TYR A 1 177 ? 14.280 0.634 10.030 1.00 88.88 177 TYR A O 1
ATOM 1455 N N . LEU A 1 178 ? 12.801 -0.597 8.859 1.00 91.62 178 LEU A N 1
ATOM 1456 C CA . LEU A 1 178 ? 11.971 -0.974 10.001 1.00 91.62 178 LEU A CA 1
ATOM 1457 C C . LEU A 1 178 ? 12.789 -1.735 11.058 1.00 91.62 178 LEU A C 1
ATOM 1459 O O . LEU A 1 178 ? 12.749 -1.381 12.232 1.00 91.62 178 LEU A O 1
ATOM 1463 N N . GLN A 1 179 ? 13.601 -2.704 10.634 1.00 93.19 179 GLN A N 1
ATOM 1464 C CA . GLN A 1 179 ? 14.462 -3.501 11.505 1.00 93.19 179 GLN A CA 1
ATOM 1465 C C . GLN A 1 179 ? 15.451 -2.645 12.300 1.00 93.19 179 GLN A C 1
ATOM 1467 O O . GLN A 1 179 ? 15.606 -2.846 13.500 1.00 93.19 179 GLN A O 1
ATOM 1472 N N . HIS A 1 180 ? 16.098 -1.665 11.663 1.00 91.31 180 HIS A N 1
ATOM 1473 C CA . HIS A 1 180 ? 17.067 -0.802 12.346 1.00 91.31 180 HIS A CA 1
ATOM 1474 C C . HIS A 1 180 ? 16.451 0.096 13.425 1.00 91.31 180 HIS A C 1
ATOM 1476 O O . HIS A 1 180 ? 17.174 0.571 14.299 1.00 91.31 180 HIS A O 1
ATOM 1482 N N . HIS A 1 181 ? 15.143 0.355 13.364 1.00 89.69 181 HIS A N 1
ATOM 1483 C CA . HIS A 1 181 ? 14.497 1.324 14.247 1.00 89.69 181 HIS A CA 1
ATOM 1484 C C . HIS A 1 181 ? 13.487 0.709 15.222 1.00 89.69 181 HIS A C 1
ATOM 1486 O O . HIS A 1 181 ? 13.058 1.403 16.142 1.00 89.69 181 HIS A O 1
ATOM 1492 N N . GLN A 1 182 ? 13.129 -0.570 15.067 1.00 90.69 182 GLN A N 1
ATOM 1493 C CA . GLN A 1 182 ? 12.065 -1.212 15.852 1.00 90.69 182 GLN A CA 1
ATOM 1494 C C . GLN A 1 182 ? 12.314 -1.216 17.367 1.00 90.69 182 GLN A C 1
ATOM 1496 O O . G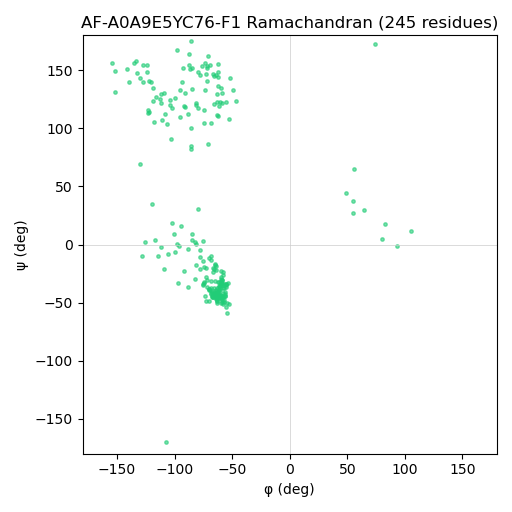LN A 1 182 ? 11.359 -1.177 18.137 1.00 90.69 182 GLN A O 1
ATOM 1501 N N . ASP A 1 183 ? 13.576 -1.235 17.812 1.00 88.31 183 ASP A N 1
ATOM 1502 C CA . ASP A 1 183 ? 13.899 -1.237 19.247 1.00 88.31 183 ASP A CA 1
ATOM 1503 C C . ASP A 1 183 ? 13.642 0.115 19.916 1.00 88.31 183 ASP A C 1
ATOM 1505 O O . ASP A 1 183 ? 13.333 0.180 21.103 1.00 88.31 183 ASP A O 1
ATOM 1509 N N . ASN A 1 184 ? 13.742 1.195 19.142 1.00 87.44 184 ASN A N 1
ATOM 1510 C CA . ASN A 1 184 ? 13.722 2.558 19.661 1.00 87.44 184 ASN A CA 1
ATOM 1511 C C . ASN A 1 184 ? 12.401 3.280 19.391 1.00 87.44 184 ASN A C 1
ATOM 1513 O O . ASN A 1 184 ? 12.229 4.401 19.867 1.00 87.44 184 ASN A O 1
ATOM 1517 N N . LEU A 1 185 ? 11.496 2.686 18.603 1.00 89.75 185 LEU A N 1
ATOM 1518 C CA . LEU A 1 185 ? 10.309 3.360 18.082 1.00 89.75 185 LEU A CA 1
ATOM 1519 C C . LEU A 1 185 ? 9.027 2.524 18.262 1.00 89.75 185 LEU A C 1
ATOM 1521 O O . LEU A 1 185 ? 9.077 1.296 18.164 1.00 89.75 185 LEU A O 1
ATOM 1525 N N . PRO A 1 186 ? 7.859 3.168 18.475 1.00 88.81 186 PRO A N 1
ATOM 1526 C CA . PRO A 1 186 ? 6.641 2.477 18.912 1.00 88.81 186 PRO A CA 1
ATOM 1527 C C . PRO A 1 186 ? 6.131 1.390 17.965 1.00 88.81 186 PRO A C 1
ATOM 1529 O O . PRO A 1 186 ? 5.578 0.398 18.432 1.00 88.81 186 PRO A O 1
ATOM 1532 N N . PHE A 1 187 ? 6.308 1.549 16.648 1.00 90.69 187 PHE A N 1
ATOM 1533 C CA . PHE A 1 187 ? 5.789 0.606 15.647 1.00 90.69 187 PHE A CA 1
ATOM 1534 C C . PHE A 1 187 ? 6.295 -0.837 15.819 1.00 90.69 187 PHE A C 1
ATOM 1536 O O . PHE A 1 187 ? 5.637 -1.771 15.350 1.00 90.69 187 PHE A O 1
ATOM 1543 N N . GLY A 1 188 ? 7.448 -1.022 16.476 1.00 91.94 188 GLY A N 1
ATOM 1544 C CA . GLY A 1 188 ? 8.082 -2.323 16.691 1.00 91.94 188 GLY A CA 1
ATOM 1545 C C . GLY A 1 188 ? 7.283 -3.277 17.580 1.00 91.94 188 GLY A C 1
ATOM 1546 O O . GLY A 1 188 ? 7.526 -4.476 17.535 1.00 91.94 188 GLY A O 1
ATOM 1547 N N . GLU A 1 189 ? 6.307 -2.769 18.339 1.00 93.81 189 GLU A N 1
ATOM 1548 C CA . GLU A 1 189 ? 5.466 -3.548 19.265 1.00 93.81 189 GLU A CA 1
ATOM 1549 C C . GLU A 1 189 ? 3.975 -3.537 18.869 1.00 93.81 189 GLU A C 1
ATOM 1551 O O . GLU A 1 189 ? 3.116 -4.054 19.583 1.00 93.81 189 GLU A O 1
ATOM 1556 N N . LYS A 1 190 ? 3.632 -2.925 17.727 1.00 95.69 190 LYS A N 1
ATOM 1557 C CA . LYS A 1 190 ? 2.241 -2.750 17.275 1.00 95.69 190 LYS A CA 1
ATOM 1558 C C . LYS A 1 190 ? 1.721 -3.970 16.508 1.00 95.69 190 LYS A C 1
ATOM 1560 O O . LYS A 1 190 ? 2.449 -4.924 16.226 1.00 95.69 190 LYS A O 1
ATOM 1565 N N . ASN A 1 191 ? 0.437 -3.932 16.144 1.00 97.25 191 ASN A N 1
ATOM 1566 C CA . ASN A 1 191 ? -0.174 -4.961 15.302 1.00 97.25 191 ASN A CA 1
ATOM 1567 C C . ASN A 1 191 ? 0.060 -4.673 13.813 1.00 97.25 191 ASN A C 1
ATOM 1569 O O . ASN A 1 191 ? -0.201 -3.563 13.338 1.00 97.25 191 ASN A O 1
ATOM 1573 N N . TRP A 1 192 ? 0.452 -5.710 13.077 1.00 98.00 192 TRP A N 1
ATOM 1574 C CA . TRP A 1 192 ? 0.676 -5.675 11.635 1.00 98.00 192 TRP A CA 1
ATOM 1575 C C . TRP A 1 192 ? -0.192 -6.724 10.945 1.00 98.00 192 TRP A C 1
ATOM 1577 O O . TRP A 1 192 ? 0.018 -7.923 11.111 1.00 98.00 192 TRP A O 1
ATOM 1587 N N . TYR A 1 193 ? -1.156 -6.279 10.148 1.00 98.31 193 TYR A N 1
ATOM 1588 C CA . TYR A 1 193 ? -2.010 -7.139 9.337 1.00 98.31 193 TYR A CA 1
ATOM 1589 C C . TYR A 1 193 ? -1.391 -7.322 7.961 1.00 98.31 193 TYR A C 1
ATOM 1591 O O . TYR A 1 193 ? -1.232 -6.354 7.220 1.00 98.31 193 TYR A O 1
ATOM 1599 N N . ILE A 1 194 ? -1.050 -8.557 7.605 1.00 97.94 194 ILE A N 1
ATOM 1600 C CA . ILE A 1 194 ? -0.432 -8.869 6.313 1.00 97.94 194 ILE A CA 1
ATOM 1601 C C . ILE A 1 194 ? -1.458 -9.586 5.453 1.00 97.94 194 ILE A C 1
ATOM 1603 O O . ILE A 1 194 ? -1.837 -10.714 5.751 1.00 97.94 194 ILE A O 1
ATOM 1607 N N . LEU A 1 195 ? -1.894 -8.933 4.382 1.00 97.25 195 LEU A N 1
ATOM 1608 C CA . LEU A 1 195 ? -2.914 -9.438 3.477 1.00 97.25 195 LEU A CA 1
ATOM 1609 C C . LEU A 1 195 ? -2.287 -9.976 2.191 1.00 97.25 195 LEU A C 1
ATOM 1611 O O . LEU A 1 195 ? -1.699 -9.223 1.402 1.00 97.25 195 LEU A O 1
ATOM 1615 N N . ASN A 1 196 ? -2.459 -11.275 1.956 1.00 94.94 196 ASN A N 1
ATOM 1616 C CA . ASN A 1 196 ? -2.056 -11.931 0.717 1.00 94.94 196 ASN A CA 1
ATOM 1617 C C . ASN A 1 196 ? -2.957 -13.158 0.450 1.00 94.94 196 ASN A C 1
ATOM 1619 O O . ASN A 1 196 ? -3.148 -13.953 1.370 1.00 94.94 196 ASN A O 1
ATOM 1623 N N . PRO A 1 197 ? -3.521 -13.322 -0.766 1.00 94.44 197 PRO A N 1
ATOM 1624 C CA . PRO A 1 197 ? -4.360 -14.477 -1.104 1.00 94.44 197 PRO A CA 1
ATOM 1625 C C . PRO A 1 197 ? -3.586 -15.790 -1.284 1.00 94.44 197 PRO A C 1
ATOM 1627 O O . PRO A 1 197 ? -4.198 -16.855 -1.261 1.00 94.44 197 PRO A O 1
ATOM 1630 N N . ASP A 1 198 ? -2.274 -15.736 -1.528 1.00 94.50 198 ASP A N 1
ATOM 1631 C CA . ASP A 1 198 ? -1.450 -16.938 -1.632 1.00 94.50 198 ASP A CA 1
ATOM 1632 C C . ASP A 1 198 ? -0.861 -17.279 -0.262 1.00 94.50 198 ASP A C 1
ATOM 1634 O O . ASP A 1 198 ? -0.108 -16.498 0.319 1.00 94.50 198 ASP A O 1
ATOM 1638 N N . SER A 1 199 ? -1.184 -18.462 0.267 1.00 94.06 199 SER A N 1
ATOM 1639 C CA . SER A 1 199 ? -0.717 -18.880 1.594 1.00 94.06 199 SER A CA 1
ATOM 1640 C C . SER A 1 199 ? 0.801 -19.052 1.679 1.00 94.06 199 SER A C 1
ATOM 1642 O O . SER A 1 199 ? 1.383 -18.860 2.746 1.00 94.06 199 SER A O 1
ATOM 1644 N N . GLY A 1 200 ? 1.452 -19.441 0.578 1.00 93.94 200 GLY A N 1
ATOM 1645 C CA . GLY A 1 200 ? 2.899 -19.630 0.535 1.00 93.94 200 GLY A CA 1
ATOM 1646 C C . GLY A 1 200 ? 3.628 -18.294 0.630 1.00 93.94 200 GLY A C 1
ATOM 1647 O O . GLY A 1 200 ? 4.519 -18.127 1.465 1.00 93.94 200 GLY A O 1
ATOM 1648 N N . ASP A 1 201 ? 3.206 -17.322 -0.173 1.00 93.06 201 ASP A N 1
ATOM 1649 C CA . ASP A 1 201 ? 3.730 -15.962 -0.136 1.00 93.06 201 ASP A CA 1
ATOM 1650 C C . ASP A 1 201 ? 3.340 -15.243 1.158 1.00 93.06 201 ASP A C 1
ATOM 1652 O O . ASP A 1 201 ? 4.176 -14.547 1.731 1.00 93.06 201 ASP A O 1
ATOM 1656 N N . LEU A 1 202 ? 2.132 -15.460 1.688 1.00 95.81 202 LEU A N 1
ATOM 1657 C CA . LEU A 1 202 ? 1.721 -14.929 2.990 1.00 95.81 202 LEU A CA 1
ATOM 1658 C C . LEU A 1 202 ? 2.666 -15.383 4.105 1.00 95.81 202 LEU A C 1
ATOM 1660 O O . LEU A 1 202 ? 3.136 -14.557 4.883 1.00 95.81 202 LEU A O 1
ATOM 1664 N N . ASN A 1 203 ? 2.983 -16.679 4.160 1.00 96.06 203 ASN A N 1
ATOM 1665 C CA . ASN A 1 203 ? 3.894 -17.228 5.164 1.00 96.06 203 ASN A CA 1
ATOM 1666 C C . ASN A 1 203 ? 5.327 -16.705 4.996 1.00 96.06 203 ASN A C 1
ATOM 1668 O O . ASN A 1 203 ? 5.991 -16.420 5.992 1.00 96.06 203 ASN A O 1
ATOM 1672 N N . LYS A 1 204 ? 5.800 -16.525 3.756 1.00 95.56 204 LYS A N 1
ATOM 1673 C CA . LYS A 1 204 ? 7.109 -15.903 3.494 1.00 95.56 204 LYS A CA 1
ATOM 1674 C C . LYS A 1 204 ? 7.156 -14.458 3.975 1.00 95.56 204 LYS A C 1
ATOM 1676 O O . LYS A 1 204 ? 8.072 -14.091 4.703 1.00 95.56 204 LYS A O 1
ATOM 1681 N N . VAL A 1 205 ? 6.168 -13.647 3.597 1.00 95.62 205 VAL A N 1
ATOM 1682 C CA . VAL A 1 205 ? 6.107 -12.234 3.993 1.00 95.62 205 VAL A CA 1
ATOM 1683 C C . VAL A 1 205 ? 5.969 -12.119 5.507 1.00 95.62 205 VAL A C 1
ATOM 1685 O O . VAL A 1 205 ? 6.689 -11.337 6.118 1.00 95.62 205 VAL A O 1
ATOM 1688 N N . LYS A 1 206 ? 5.132 -12.955 6.129 1.00 96.44 206 LYS A N 1
ATOM 1689 C CA . LYS A 1 206 ? 5.045 -13.072 7.587 1.00 96.44 206 LYS A CA 1
ATOM 1690 C C . LYS A 1 206 ? 6.421 -13.329 8.211 1.00 96.44 206 LYS A C 1
ATOM 1692 O O . LYS A 1 206 ? 6.814 -12.578 9.094 1.00 96.44 206 LYS A O 1
ATOM 1697 N N . SER A 1 207 ? 7.167 -14.318 7.721 1.00 96.19 207 SER A N 1
ATOM 1698 C CA . SER A 1 207 ? 8.506 -14.637 8.236 1.00 96.19 207 SER A CA 1
ATOM 1699 C C . SER A 1 207 ? 9.493 -13.472 8.083 1.00 96.19 207 SER A C 1
ATOM 1701 O O . SER A 1 207 ? 10.289 -13.217 8.990 1.00 96.19 207 SER A O 1
ATOM 1703 N N . PHE A 1 208 ? 9.421 -12.715 6.982 1.00 95.56 208 PHE A N 1
ATOM 1704 C CA . PHE A 1 208 ? 10.224 -11.501 6.821 1.00 95.56 208 PHE A CA 1
ATOM 1705 C C . PHE A 1 208 ? 9.895 -10.447 7.882 1.00 95.56 208 PHE A C 1
ATOM 1707 O O . PHE A 1 208 ? 10.811 -9.858 8.454 1.00 95.56 208 PHE A O 1
ATOM 1714 N N . PHE A 1 209 ? 8.611 -10.238 8.180 1.00 96.25 209 PHE A N 1
ATOM 1715 C CA . PHE A 1 209 ? 8.184 -9.316 9.232 1.00 96.25 209 PHE A CA 1
ATOM 1716 C C . PHE A 1 209 ? 8.546 -9.804 10.632 1.00 96.25 209 PHE A C 1
ATOM 1718 O O . PHE A 1 209 ? 9.039 -9.005 11.411 1.00 96.25 209 PHE A O 1
ATOM 1725 N N . GLU A 1 210 ? 8.381 -11.088 10.949 1.00 96.19 210 GLU A N 1
ATOM 1726 C CA . GLU A 1 210 ? 8.801 -11.650 12.245 1.00 96.19 210 GLU A CA 1
ATOM 1727 C C . GLU A 1 210 ? 10.318 -11.526 12.454 1.00 96.19 210 GLU A C 1
ATOM 1729 O O . GLU A 1 210 ? 10.780 -11.323 13.572 1.00 96.19 210 GLU A O 1
ATOM 1734 N N . THR A 1 211 ? 11.100 -11.593 11.372 1.00 95.38 211 THR A N 1
ATOM 1735 C CA . THR A 1 211 ? 12.552 -11.368 11.423 1.00 95.38 211 THR A CA 1
ATOM 1736 C C . THR A 1 211 ? 12.892 -9.889 11.618 1.00 95.38 211 THR A C 1
ATOM 1738 O O . THR A 1 211 ? 13.775 -9.556 12.405 1.00 95.38 211 THR A O 1
ATOM 1741 N N . ALA A 1 212 ? 12.219 -8.992 10.892 1.00 94.56 212 ALA A N 1
ATOM 1742 C CA . ALA A 1 212 ? 12.485 -7.556 10.951 1.00 94.56 212 ALA A CA 1
ATOM 1743 C C . ALA A 1 212 ? 11.933 -6.899 12.229 1.00 94.56 212 ALA A C 1
ATOM 1745 O O . ALA A 1 212 ? 12.538 -5.963 12.740 1.00 94.56 212 ALA A O 1
ATOM 1746 N N . LEU A 1 213 ? 10.798 -7.383 12.736 1.00 96.12 213 LEU A N 1
ATOM 1747 C CA . LEU A 1 213 ? 10.022 -6.840 13.851 1.00 96.12 213 LEU A CA 1
ATOM 1748 C C . LEU A 1 213 ? 9.691 -7.951 14.863 1.00 96.12 213 LEU A C 1
ATOM 1750 O O . LEU A 1 213 ? 8.529 -8.338 15.001 1.00 96.12 213 LEU A O 1
ATOM 1754 N N . PRO A 1 214 ? 10.683 -8.475 15.598 1.00 95.81 214 PRO A N 1
ATOM 1755 C CA . PRO A 1 214 ? 10.493 -9.648 16.457 1.00 95.81 214 PRO A CA 1
ATOM 1756 C C . PRO A 1 214 ? 9.515 -9.428 17.620 1.00 95.81 214 PRO A C 1
ATOM 1758 O O . PRO A 1 214 ? 9.032 -10.394 18.206 1.00 95.81 214 PRO A O 1
ATOM 1761 N N . ARG A 1 215 ? 9.228 -8.169 17.973 1.00 96.25 215 ARG A N 1
ATOM 1762 C CA . ARG A 1 215 ? 8.316 -7.793 19.065 1.00 96.25 215 ARG A CA 1
ATOM 1763 C C . ARG A 1 215 ? 6.921 -7.393 18.579 1.00 96.25 215 ARG A C 1
ATOM 1765 O O . ARG A 1 215 ? 6.030 -7.187 19.400 1.00 96.25 215 ARG A O 1
ATOM 1772 N N . ALA A 1 216 ? 6.717 -7.300 17.267 1.00 96.62 216 ALA A N 1
ATOM 1773 C CA . ALA A 1 216 ? 5.440 -6.909 16.695 1.00 96.62 216 ALA A CA 1
ATOM 1774 C C . ALA A 1 216 ? 4.469 -8.091 16.674 1.00 96.62 216 ALA A C 1
ATOM 1776 O O . ALA A 1 216 ? 4.854 -9.244 16.473 1.00 96.62 216 ALA A O 1
ATOM 1777 N N . ASN A 1 217 ? 3.175 -7.801 16.804 1.00 97.12 217 ASN A N 1
ATOM 1778 C CA . ASN A 1 217 ? 2.146 -8.815 16.611 1.00 97.12 217 ASN A CA 1
ATOM 1779 C C . ASN A 1 217 ? 1.787 -8.915 15.124 1.00 97.12 217 ASN A C 1
ATOM 1781 O O . ASN A 1 217 ? 1.028 -8.097 14.595 1.00 97.12 217 ASN A O 1
ATOM 1785 N N . ILE A 1 218 ? 2.336 -9.925 14.451 1.00 97.88 218 ILE A N 1
ATOM 1786 C CA . ILE A 1 218 ? 2.107 -10.159 13.027 1.00 97.88 218 ILE A CA 1
ATOM 1787 C C . ILE A 1 218 ? 0.868 -11.039 12.826 1.00 97.88 218 ILE A C 1
ATOM 1789 O O . ILE A 1 218 ? 0.868 -12.231 13.136 1.00 97.88 218 ILE A O 1
ATOM 1793 N N . VAL A 1 219 ? -0.185 -10.459 12.252 1.00 97.75 219 VAL A N 1
ATOM 1794 C CA . VAL A 1 219 ? -1.463 -11.124 11.989 1.00 97.75 219 VAL A CA 1
ATOM 1795 C C . VAL A 1 219 ? -1.597 -11.407 10.487 1.00 97.75 219 VAL A C 1
ATOM 1797 O O . VAL A 1 219 ? -1.878 -10.493 9.705 1.00 97.75 219 VAL A O 1
ATOM 1800 N N . PRO A 1 220 ? -1.401 -12.660 10.040 1.00 97.38 220 PRO A N 1
ATOM 1801 C CA . PRO A 1 220 ? -1.599 -13.018 8.643 1.00 97.38 220 PRO A CA 1
ATOM 1802 C C . PRO A 1 220 ? -3.095 -13.065 8.305 1.00 97.38 220 PRO A C 1
ATOM 1804 O O . PRO A 1 220 ? -3.882 -13.698 9.008 1.00 97.38 220 PRO A O 1
ATOM 1807 N N . VAL A 1 221 ? -3.478 -12.444 7.192 1.00 97.69 221 VAL A N 1
ATOM 1808 C CA . VAL A 1 221 ? -4.834 -12.463 6.638 1.00 97.69 221 VAL A CA 1
ATOM 1809 C C . VAL A 1 221 ? -4.770 -13.111 5.256 1.00 97.69 221 VAL A C 1
ATOM 1811 O O . VAL A 1 221 ? -4.290 -12.517 4.289 1.00 97.69 221 VAL A O 1
ATOM 1814 N N . ASN A 1 222 ? -5.232 -14.359 5.164 1.00 96.69 222 ASN A N 1
ATOM 1815 C CA . ASN A 1 222 ? -5.249 -15.105 3.908 1.00 96.69 222 ASN A CA 1
ATOM 1816 C C . ASN A 1 222 ? -6.525 -14.797 3.117 1.00 96.69 222 ASN A C 1
ATOM 1818 O O . ASN A 1 222 ? -7.521 -15.513 3.207 1.00 96.69 222 ASN A O 1
ATOM 1822 N N . ALA A 1 223 ? -6.503 -13.683 2.393 1.00 96.62 223 ALA A N 1
ATOM 1823 C CA . ALA A 1 223 ? -7.594 -13.259 1.530 1.00 96.62 223 ALA A CA 1
ATOM 1824 C C . ALA A 1 223 ? -7.072 -12.359 0.407 1.00 96.62 223 ALA A C 1
ATOM 1826 O O . ALA A 1 223 ? -6.034 -11.702 0.527 1.00 96.62 223 ALA A O 1
ATOM 1827 N N . SER A 1 224 ? -7.819 -12.294 -0.697 1.00 95.75 224 SER A N 1
ATOM 1828 C CA . SER A 1 224 ? -7.558 -11.278 -1.711 1.00 95.75 224 SER A CA 1
ATOM 1829 C C . SER A 1 224 ? -7.937 -9.896 -1.176 1.00 95.75 224 SER A C 1
ATOM 1831 O O . SER A 1 224 ? -8.811 -9.759 -0.317 1.00 95.75 224 SER A O 1
ATOM 1833 N N . PHE A 1 225 ? -7.308 -8.846 -1.711 1.00 96.81 225 PHE A N 1
ATOM 1834 C CA . PHE A 1 225 ? -7.630 -7.472 -1.318 1.00 96.81 225 PHE A CA 1
ATOM 1835 C C . PHE A 1 225 ? -9.117 -7.146 -1.512 1.00 96.81 225 PHE A C 1
ATOM 1837 O O . PHE A 1 225 ? -9.746 -6.528 -0.656 1.00 96.81 225 PHE A O 1
ATOM 1844 N N . GLN A 1 226 ? -9.697 -7.613 -2.617 1.00 95.88 226 GLN A N 1
ATOM 1845 C CA . GLN A 1 226 ? -11.104 -7.400 -2.925 1.00 95.88 226 GLN A CA 1
ATOM 1846 C C . GLN A 1 226 ? -12.032 -8.164 -1.975 1.00 95.88 226 GLN A C 1
ATOM 1848 O O . GLN A 1 226 ? -13.026 -7.590 -1.529 1.00 95.88 226 GLN A O 1
ATOM 1853 N N . ASP A 1 227 ? -11.717 -9.420 -1.655 1.00 96.31 227 ASP A N 1
ATOM 1854 C CA . ASP A 1 227 ? -12.561 -10.246 -0.784 1.00 96.31 227 ASP A CA 1
ATOM 1855 C C . ASP A 1 227 ? -12.518 -9.750 0.656 1.00 96.31 227 ASP A C 1
ATOM 1857 O O . ASP A 1 227 ? -13.556 -9.659 1.303 1.00 96.31 227 ASP A O 1
ATOM 1861 N N . TRP A 1 228 ? -11.345 -9.335 1.135 1.00 97.25 228 TRP A N 1
ATOM 1862 C CA . TRP A 1 228 ? -11.181 -8.787 2.480 1.00 97.25 228 TRP A CA 1
ATOM 1863 C C . TRP A 1 228 ? -11.921 -7.455 2.680 1.00 97.25 228 TRP A C 1
ATOM 1865 O O . TRP A 1 228 ? -12.592 -7.238 3.690 1.00 97.25 228 TRP A O 1
ATOM 1875 N N . ILE A 1 229 ? -11.893 -6.574 1.675 1.00 96.44 229 ILE A N 1
ATOM 1876 C CA . ILE A 1 229 ? -12.783 -5.402 1.632 1.00 96.44 229 ILE A CA 1
ATOM 1877 C C . ILE A 1 229 ? -14.250 -5.859 1.570 1.00 96.44 229 ILE A C 1
ATOM 1879 O O . ILE A 1 229 ? -15.128 -5.261 2.197 1.00 96.44 229 ILE A O 1
ATOM 1883 N N . GLY A 1 230 ? -14.517 -6.918 0.804 1.00 94.31 230 GLY A N 1
ATOM 1884 C CA . GLY A 1 230 ? -15.821 -7.536 0.600 1.00 94.31 230 GLY A CA 1
ATOM 1885 C C . GLY A 1 230 ? -16.510 -7.976 1.885 1.00 94.31 230 GLY A C 1
ATOM 1886 O O . GLY A 1 230 ? -17.699 -7.708 2.054 1.00 94.31 230 GLY A O 1
ATOM 1887 N N . THR A 1 231 ? -15.748 -8.581 2.794 1.00 95.00 231 THR A N 1
ATOM 1888 C CA . THR A 1 231 ? -16.185 -9.049 4.117 1.00 95.00 231 THR A CA 1
ATOM 1889 C C . THR A 1 231 ? -16.229 -7.937 5.166 1.00 95.00 231 THR A C 1
ATOM 1891 O O . THR A 1 231 ? -16.603 -8.178 6.310 1.00 95.00 231 THR A O 1
ATOM 1894 N N . GLY A 1 232 ? -15.882 -6.702 4.790 1.00 95.00 232 GLY A N 1
ATOM 1895 C CA . GLY A 1 232 ? -15.950 -5.544 5.672 1.00 95.00 232 GLY A CA 1
ATOM 1896 C C . GLY A 1 232 ? -14.753 -5.380 6.607 1.00 95.00 232 GLY A C 1
ATOM 1897 O O . GLY A 1 232 ? -14.887 -4.594 7.547 1.00 95.00 232 GLY A O 1
ATOM 1898 N N . MET A 1 233 ? -13.626 -6.049 6.319 1.00 97.00 233 MET A N 1
ATOM 1899 C CA . MET A 1 233 ? -12.349 -5.965 7.046 1.00 97.00 233 MET A CA 1
ATOM 1900 C C . MET A 1 233 ? -12.496 -6.290 8.546 1.00 97.00 233 MET A C 1
ATOM 1902 O O . MET A 1 233 ? -12.319 -5.405 9.390 1.00 97.00 233 MET A O 1
ATOM 1906 N N . PRO A 1 234 ? -12.861 -7.539 8.900 1.00 96.44 234 PRO A N 1
ATOM 1907 C CA . PRO A 1 234 ? -13.236 -7.916 10.267 1.00 96.44 234 PRO A CA 1
ATOM 1908 C C . PRO A 1 234 ? -12.131 -7.668 11.301 1.00 96.44 234 PRO A C 1
ATOM 1910 O O . PRO A 1 234 ? -12.424 -7.340 12.448 1.00 96.44 234 PRO A O 1
ATOM 1913 N N . GLU A 1 235 ? -10.863 -7.755 10.907 1.00 96.88 235 GLU A N 1
ATOM 1914 C CA . GLU A 1 235 ? -9.715 -7.439 11.753 1.00 96.88 235 GLU A CA 1
ATOM 1915 C C . GLU A 1 235 ? -9.738 -5.980 12.214 1.00 96.88 235 GLU A C 1
ATOM 1917 O O . GLU A 1 235 ? -9.537 -5.709 13.396 1.00 96.88 235 GLU A O 1
ATOM 1922 N N . LEU A 1 236 ? -10.054 -5.041 11.316 1.00 97.50 236 LEU A N 1
ATOM 1923 C CA . LEU A 1 236 ? -10.132 -3.619 11.659 1.00 97.50 236 LEU A CA 1
ATOM 1924 C C . LEU A 1 236 ? -11.368 -3.304 12.511 1.00 97.50 236 LEU A C 1
ATOM 1926 O O . LEU A 1 236 ? -11.314 -2.430 13.375 1.00 97.50 236 LEU A O 1
ATOM 1930 N N . VAL A 1 237 ? -12.460 -4.051 12.325 1.00 97.12 237 VAL A N 1
ATOM 1931 C CA . VAL A 1 237 ? -13.644 -3.968 13.197 1.00 97.12 237 VAL A CA 1
ATOM 1932 C C . VAL A 1 237 ? -13.319 -4.464 14.606 1.00 97.12 237 VAL A C 1
ATOM 1934 O O . VAL A 1 237 ? -13.631 -3.798 15.589 1.00 97.12 237 VAL A O 1
ATOM 1937 N N . LYS A 1 238 ? -12.623 -5.601 14.726 1.00 95.75 238 LYS A N 1
ATOM 1938 C CA . LYS A 1 238 ? -12.190 -6.157 16.017 1.00 95.75 238 LYS A CA 1
ATOM 1939 C C . LYS A 1 238 ? -11.300 -5.183 16.795 1.00 95.75 238 LYS A C 1
ATOM 1941 O O . LYS A 1 238 ? -11.390 -5.130 18.018 1.00 95.75 238 LYS A O 1
ATOM 1946 N N . GLN A 1 239 ? -10.473 -4.411 16.093 1.00 95.44 239 GLN A N 1
ATOM 1947 C CA . GLN A 1 239 ? -9.617 -3.378 16.685 1.00 95.44 239 GLN A CA 1
ATOM 1948 C C . GLN A 1 239 ? -10.331 -2.046 16.947 1.00 95.44 239 GLN A C 1
ATOM 1950 O O . GLN A 1 239 ? -9.685 -1.108 17.404 1.00 95.44 239 GLN A O 1
ATOM 1955 N N . LYS A 1 240 ? -11.640 -1.944 16.672 1.00 96.25 240 LYS A N 1
ATOM 1956 C CA . LYS A 1 240 ? -12.413 -0.696 16.799 1.00 96.25 240 LYS A CA 1
ATOM 1957 C C . LYS A 1 240 ? -11.798 0.458 15.997 1.00 96.25 240 LYS A C 1
ATOM 1959 O O . LYS A 1 240 ? -11.772 1.595 16.449 1.00 96.25 240 LYS A O 1
ATOM 1964 N N . ILE A 1 241 ? -11.262 0.135 14.821 1.00 96.88 241 ILE A N 1
ATOM 1965 C CA . ILE A 1 241 ? -10.843 1.115 13.810 1.00 96.88 241 ILE A CA 1
ATOM 1966 C C . ILE A 1 241 ? -12.036 1.425 12.906 1.00 96.88 241 ILE A C 1
ATOM 1968 O O . ILE A 1 241 ? -12.217 2.559 12.468 1.00 96.88 241 ILE A O 1
ATOM 1972 N N . LEU A 1 242 ? -12.846 0.395 12.625 1.00 97.25 242 LEU A N 1
ATOM 1973 C CA . LEU A 1 242 ? -14.060 0.492 11.827 1.00 97.25 242 LEU A CA 1
ATOM 1974 C C . LEU A 1 242 ? -15.298 0.060 12.623 1.00 97.25 242 LEU A C 1
ATOM 1976 O O . LEU A 1 242 ? -15.283 -0.986 13.272 1.00 97.25 242 LEU A O 1
ATOM 1980 N N . VAL A 1 243 ? -16.406 0.776 12.447 1.00 95.56 243 VAL A N 1
ATOM 1981 C CA . VAL A 1 243 ? -17.739 0.376 12.914 1.00 95.56 243 VAL A CA 1
ATOM 1982 C C . VAL A 1 243 ? -18.180 -0.906 12.190 1.00 95.56 243 VAL A C 1
ATOM 1984 O O . VAL A 1 243 ? -17.868 -1.129 11.008 1.00 95.56 243 VAL A O 1
ATOM 1987 N N . SER A 1 244 ? -18.927 -1.770 12.881 1.00 87.94 244 SER A N 1
ATOM 1988 C CA . SER A 1 244 ? -19.514 -2.981 12.286 1.00 87.94 244 SER A CA 1
ATOM 1989 C C . SER A 1 244 ? -20.511 -2.645 11.163 1.00 87.94 244 SER A C 1
ATOM 1991 O O . SER A 1 244 ? -21.184 -1.617 11.227 1.00 87.94 244 SER A O 1
ATOM 1993 N N . PRO A 1 245 ? -20.654 -3.488 10.123 1.00 76.94 245 PRO A N 1
ATOM 1994 C CA . PRO A 1 245 ? -21.691 -3.286 9.114 1.00 76.94 245 PRO A CA 1
ATOM 1995 C C . PRO A 1 245 ? -23.084 -3.391 9.765 1.00 76.94 245 PRO A C 1
ATOM 1997 O O . PRO A 1 245 ? -23.470 -4.477 10.187 1.00 76.94 245 PRO A O 1
ATOM 2000 N N . GLY A 1 246 ? -23.826 -2.281 9.847 1.00 65.50 246 GLY A N 1
ATOM 2001 C CA . GLY A 1 246 ? -25.198 -2.246 10.384 1.00 65.50 246 GLY A CA 1
ATOM 2002 C C . GLY A 1 246 ? -25.368 -1.649 11.788 1.00 65.50 246 GLY A C 1
ATOM 2003 O O . GLY A 1 246 ? -26.442 -1.818 12.362 1.00 65.50 246 GLY A O 1
ATOM 2004 N N . GLY A 1 247 ? -24.335 -0.992 12.327 1.00 46.81 247 GLY A N 1
ATOM 2005 C CA . GLY A 1 247 ? -24.444 -0.095 13.487 1.00 46.81 247 GLY A CA 1
ATOM 2006 C C . GLY A 1 247 ? -24.799 1.332 13.096 1.00 46.81 247 GLY A C 1
ATOM 2007 O O . GLY A 1 247 ? -24.487 1.712 11.942 1.00 46.81 247 GLY A O 1
#

Solvent-accessible surface area (backbone atoms only — not comparable to full-atom values): 13681 Å² total; per-residue (Å²): 134,81,76,75,79,78,71,72,41,32,40,33,34,42,34,21,60,46,47,45,38,68,40,67,50,75,82,70,85,60,75,82,47,72,81,45,58,68,69,61,34,50,54,50,49,42,56,53,51,53,57,57,54,69,72,48,65,82,82,73,31,47,59,39,54,46,54,56,46,45,76,74,24,44,33,93,53,31,25,39,41,50,35,28,61,37,45,68,53,66,60,44,52,46,51,57,68,64,64,68,89,62,86,53,81,47,44,72,56,92,60,59,36,35,62,27,5,56,60,65,91,64,82,63,90,46,45,27,62,81,57,52,67,85,41,59,61,84,71,66,69,94,29,58,38,40,52,49,49,54,58,54,52,43,71,28,55,34,39,39,37,31,28,62,72,59,81,38,48,52,53,37,44,52,45,53,54,48,37,76,40,26,92,83,38,66,43,18,60,27,45,35,38,41,36,26,60,48,67,69,60,38,53,50,42,49,52,53,45,48,68,34,29,74,64,31,47,76,43,81,40,80,34,42,72,55,55,40,57,68,72,64,38,61,69,44,33,75,68,64,44,26,59,62,96,88,116

pLDDT: mean 91.38, std 9.99, range [38.44, 98.5]

Secondary structure (DSSP, 8-state):
-PPP--PPEEEEEEE-HHH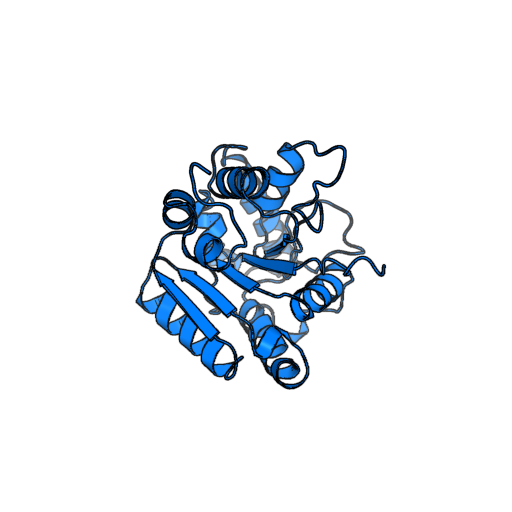HHHTT------GGGTTS-HHHHHHHHHHHHHHHHHHSPTTSSHHHHHHHHHHHHB-TTEEEEEEE--S--HHHHHHHHT--SS--TTBS-SS-EETT--S--S-GGGSPP---TTS-GGG----HHHHHHHHHHHT-SEEEEES----SHHHHHHHHHHHHHTTTSGGGGSEEEEE-S-HHHHHHHHHHHHHH-TTSEEEEE-S-HHHHHHTT-HHHHHTTSB--TT-

Radius of gyration: 17.85 Å; Cα contacts (8 Å, |Δi|>4): 408; chains: 1; bounding box: 47×40×57 Å

Nearest PDB structures (foldseek):
  6cgj-assembly1_A  TM=4.398E-01  e=6.778E-02  Legionella pneumophila subsp. pneumophila str. Philadelphia 1
  6cdw-assembly1_A  TM=4.389E-01  e=9.039E-02  Legionella pneumophila subsp. pneumophila str. Philadelphia 1
  6nbh-assembly1_A  TM=5.091E-01  e=2.859E+00  Bos taurus
  6g79-assembly1_A  TM=5.116E-01  e=6.044E+00  Homo sapiens
  8f6d-assembly4_H  TM=4.597E-01  e=3.399E+00  Homo sapiens

Mean predicted aligned error: 4.62 Å